Protein AF-B4GBT4-F1 (afdb_monomer)

Radius of gyration: 18.25 Å; Cα contacts (8 Å, |Δi|>4): 213; chains: 1; bounding box: 37×38×55 Å

Secondary structure (DSSP, 8-state):
-HHHHHHHHHHHHH-HHHHHHHHH-HHHHHHHHHHHHHHHHHHHHTHHHHHTS-HHHHHHHHHHHHHHHHHHH-PPPTT--HHHHHHHHHHHHHHHHHHHHHHHHHTT-SSSS-S-HHHHHHHHHHHHHHHHHHHHHHTT-S-HHHHHHHHHHHHHHHHHHHHHHHHHHTSTTSS-SS-TTHHHHHHHHHHHHHHHHHHHHHHHHHHHHHHTT----GGGS--

Solvent-accessible surface area (backbone atoms only — not comparable to full-atom values): 12166 Å² total; per-residue (Å²): 107,71,68,57,52,53,50,50,44,57,57,57,60,66,40,62,68,56,51,54,48,52,73,74,39,50,68,57,56,54,50,38,39,51,52,24,52,50,43,50,52,50,47,64,68,44,35,74,63,43,62,76,46,58,70,68,61,40,49,51,54,50,49,51,47,46,52,48,37,50,59,48,56,59,64,70,58,99,61,58,43,72,62,25,52,54,52,20,51,52,51,47,53,52,51,49,52,51,15,50,55,50,8,62,61,44,49,77,48,90,75,77,73,75,95,45,70,69,57,54,54,53,51,49,53,51,48,43,49,52,40,48,50,46,54,60,53,40,73,69,50,87,51,59,72,60,30,30,57,53,35,46,51,41,33,49,54,44,50,55,44,53,33,50,49,40,26,37,65,55,31,89,79,61,67,65,89,77,59,91,44,55,69,56,58,55,49,49,54,52,48,51,47,52,51,49,37,33,48,31,35,28,46,30,44,20,41,48,35,59,73,67,69,55,82,70,52,78,75,69,79,79,109

Foldseek 3Di:
DLVVLLVVLVVCLVPVVVLVCCVVCLVVLVVLLVVLLVLLVCCVVCVVVQLPDDPVSVVVSLVVSLVSLSVSLSHHAPFQAVVLSVVLVVVLVVLVVLLQVLLVVLQPPPDDFDPALVVLSVVLSVLLSQLSVLLSVLSVDPDLVVSLVSLVVSLVVLSVSLSSLSNQVSHPPSDDPPRPCPCSSSVSSSSSSSSSSSSSSSNNVRSVCVVVVPPDHPVVVVD

Sequence (223 aa):
MLIIGQIQVSIFMEIKAVKRFLEEHYYFSLLQFFVSFISIQLYVFFYHMIVQKSSWKRILAGVWTFEVNTISIMKPAKTAPYISLIISVALTFIVMAISLCYGNLAVRHRRGLFVSRHNVIRWSERLFVLTSFGIIVCAEMKRITIEFVTLLVYTTLSNIFVVIFAASIRKPNFYHYEPKGDHILIGQLYYLNFYALYMGYVWTTASWFEIMDWNVKLTDLFK

Nearest PDB structures (foldseek):
  4pgw-assembly1_A  TM=5.701E-01  e=2.194E+00  Bacillus subtilis subsp. subtilis str. 168

Organism: Drosophila persimilis (NCBI:txid7234)

pLDDT: mean 73.88, std 9.47, range [42.12, 89.31]

Structure (mmCIF, N/CA/C/O backbone):
data_AF-B4GBT4-F1
#
_entry.id   AF-B4GBT4-F1
#
loop_
_atom_site.group_PDB
_atom_site.id
_atom_site.type_symbol
_atom_site.label_atom_id
_atom_site.label_alt_id
_atom_site.label_comp_id
_atom_site.label_asym_id
_atom_site.label_entity_id
_atom_site.label_seq_id
_atom_site.pdbx_PDB_ins_code
_atom_site.Cartn_x
_atom_site.Cartn_y
_atom_site.Cartn_z
_atom_site.occupancy
_atom_site.B_iso_or_equiv
_atom_site.auth_seq_id
_atom_site.auth_comp_id
_atom_site.auth_asym_id
_atom_site.auth_atom_id
_atom_site.pdbx_PDB_model_num
ATOM 1 N N . MET A 1 1 ? 10.816 4.977 0.060 1.00 67.38 1 MET A N 1
ATOM 2 C CA . MET A 1 1 ? 9.384 5.326 -0.086 1.00 67.38 1 MET A CA 1
ATOM 3 C C . MET A 1 1 ? 8.483 4.423 0.745 1.00 67.38 1 MET A C 1
ATOM 5 O O . MET A 1 1 ? 7.775 4.961 1.576 1.00 67.38 1 MET A O 1
ATOM 9 N N . LEU A 1 2 ? 8.533 3.089 0.607 1.00 73.06 2 LEU A N 1
ATOM 10 C CA . LEU A 1 2 ? 7.682 2.159 1.383 1.00 73.06 2 LEU A CA 1
ATOM 11 C C . LEU A 1 2 ? 7.802 2.339 2.906 1.00 73.06 2 LEU A C 1
ATOM 13 O O . LEU A 1 2 ? 6.792 2.558 3.563 1.00 73.06 2 LEU A O 1
ATOM 17 N N . ILE A 1 3 ? 9.028 2.398 3.432 1.00 76.00 3 ILE A N 1
ATOM 18 C CA . ILE A 1 3 ? 9.292 2.669 4.858 1.00 76.00 3 ILE A CA 1
ATOM 19 C C . ILE A 1 3 ? 8.725 4.031 5.298 1.00 76.00 3 ILE A C 1
ATOM 21 O O . ILE A 1 3 ? 8.098 4.126 6.345 1.00 76.00 3 ILE A O 1
ATOM 25 N N . ILE A 1 4 ? 8.901 5.077 4.481 1.00 77.50 4 ILE A N 1
ATOM 26 C CA . ILE A 1 4 ? 8.380 6.425 4.772 1.00 77.50 4 ILE A CA 1
ATOM 27 C C . ILE A 1 4 ? 6.851 6.387 4.853 1.00 77.50 4 ILE A C 1
ATOM 29 O O . ILE A 1 4 ? 6.283 6.895 5.812 1.00 77.50 4 ILE A O 1
ATOM 33 N N . GLY A 1 5 ? 6.199 5.717 3.898 1.00 70.75 5 GLY A N 1
ATOM 34 C CA . GLY A 1 5 ? 4.752 5.524 3.914 1.00 70.75 5 GLY A CA 1
ATOM 35 C C . GLY A 1 5 ? 4.279 4.762 5.152 1.00 70.75 5 GLY A C 1
ATOM 36 O O . GLY A 1 5 ? 3.296 5.155 5.767 1.00 70.75 5 GLY A O 1
ATOM 37 N N . GLN A 1 6 ? 4.970 3.690 5.549 1.00 78.38 6 GLN A N 1
ATOM 38 C CA . GLN A 1 6 ? 4.625 2.924 6.755 1.00 78.38 6 GLN A CA 1
ATOM 39 C C . GLN A 1 6 ? 4.752 3.773 8.028 1.00 78.38 6 GLN A C 1
ATOM 41 O O . GLN A 1 6 ? 3.872 3.719 8.881 1.00 78.38 6 GLN A O 1
ATOM 46 N N . ILE A 1 7 ? 5.794 4.607 8.125 1.00 78.00 7 ILE A N 1
ATOM 47 C CA . ILE A 1 7 ? 5.961 5.569 9.225 1.00 78.00 7 ILE A CA 1
ATOM 48 C C . ILE A 1 7 ? 4.824 6.601 9.224 1.00 78.00 7 ILE A C 1
ATOM 50 O O . ILE A 1 7 ? 4.262 6.873 10.282 1.00 78.00 7 ILE A O 1
ATOM 54 N N . GLN A 1 8 ? 4.443 7.131 8.054 1.00 75.44 8 GLN A N 1
ATOM 55 C CA . GLN A 1 8 ? 3.307 8.052 7.925 1.00 75.44 8 GLN A CA 1
ATOM 56 C C . GLN A 1 8 ? 2.009 7.421 8.454 1.00 75.44 8 GLN A C 1
ATOM 58 O O . GLN A 1 8 ? 1.322 8.064 9.244 1.00 75.44 8 GLN A O 1
ATOM 63 N N . VAL A 1 9 ? 1.714 6.155 8.113 1.00 73.62 9 VAL A N 1
ATOM 64 C CA . VAL A 1 9 ? 0.538 5.436 8.651 1.00 73.62 9 VAL A CA 1
ATOM 65 C C . VAL A 1 9 ? 0.603 5.340 10.168 1.00 73.62 9 VAL A C 1
ATOM 67 O O . VAL A 1 9 ? -0.391 5.626 10.831 1.00 73.62 9 VAL A O 1
ATOM 70 N N . SER A 1 10 ? 1.751 4.946 10.721 1.00 72.69 10 SER A N 1
ATOM 71 C CA . SER A 1 10 ? 1.914 4.797 12.169 1.00 72.69 10 SER A CA 1
ATOM 72 C C . SER A 1 10 ? 1.654 6.110 12.906 1.00 72.69 10 SER A C 1
ATOM 74 O O . SER A 1 10 ? 0.907 6.113 13.877 1.00 72.69 10 SER A O 1
ATOM 76 N N . ILE A 1 11 ? 2.182 7.231 12.404 1.00 76.44 11 ILE A N 1
ATOM 77 C CA . ILE A 1 11 ? 1.940 8.562 12.981 1.00 76.44 11 ILE A CA 1
ATOM 78 C C . ILE A 1 11 ? 0.461 8.949 12.844 1.00 76.44 11 ILE A C 1
ATOM 80 O O . ILE A 1 11 ? -0.161 9.408 13.798 1.00 76.44 11 ILE A O 1
ATOM 84 N N . PHE A 1 12 ? -0.136 8.740 11.669 1.00 73.62 12 PHE A N 1
ATOM 85 C CA . PHE A 1 12 ? -1.524 9.125 11.409 1.00 73.62 12 PHE A CA 1
ATOM 86 C C . PHE A 1 12 ? -2.530 8.312 12.237 1.00 73.62 12 PHE A C 1
ATOM 88 O O . PHE A 1 12 ? -3.557 8.836 12.668 1.00 73.62 12 PHE A O 1
ATOM 95 N N . MET A 1 13 ? -2.208 7.050 12.533 1.00 71.38 13 MET A N 1
ATOM 96 C CA . MET A 1 13 ? -2.982 6.181 13.423 1.00 71.38 13 MET A CA 1
ATOM 97 C C . MET A 1 13 ? -3.022 6.680 14.877 1.00 71.38 13 MET A C 1
ATOM 99 O O . MET A 1 13 ? -3.952 6.322 15.607 1.00 71.38 13 MET A O 1
ATOM 103 N N . GLU A 1 14 ? -2.070 7.505 15.316 1.00 71.12 14 GLU A N 1
ATOM 104 C CA . GLU A 1 14 ? -2.040 8.051 16.682 1.00 71.12 14 GLU A CA 1
ATOM 105 C C . GLU A 1 14 ? -2.932 9.287 16.853 1.00 71.12 14 GLU A C 1
ATOM 107 O O . GLU A 1 14 ? -3.372 9.603 17.964 1.00 71.12 14 GLU A O 1
ATOM 112 N N . ILE A 1 15 ? -3.285 9.961 15.755 1.00 74.88 15 ILE A N 1
ATOM 113 C CA . ILE A 1 15 ? -4.077 11.191 15.792 1.00 74.88 15 ILE A CA 1
ATOM 114 C C . ILE A 1 15 ? -5.562 10.848 15.993 1.00 74.88 15 ILE A C 1
ATOM 116 O O . ILE A 1 15 ? -6.342 10.710 15.051 1.00 74.88 15 ILE A O 1
ATOM 120 N N . LYS A 1 16 ? -5.989 10.751 17.259 1.00 67.75 16 LYS A N 1
ATOM 121 C CA . LYS A 1 16 ? -7.384 10.439 17.645 1.00 67.75 16 LYS A CA 1
ATOM 122 C C . LYS A 1 16 ? -8.426 11.378 17.022 1.00 67.75 16 LYS A C 1
ATOM 124 O O . LYS A 1 16 ? -9.528 10.935 16.712 1.00 67.75 16 LYS A O 1
ATOM 129 N N . ALA A 1 17 ? -8.084 12.655 16.830 1.00 64.75 17 ALA A N 1
ATOM 130 C CA . ALA A 1 17 ? -8.973 13.638 16.205 1.00 64.75 17 ALA A CA 1
ATOM 131 C C . ALA A 1 17 ? -9.296 13.280 14.746 1.00 64.75 17 ALA A C 1
ATOM 133 O O . ALA A 1 17 ? -10.437 13.403 14.317 1.00 64.75 17 ALA A O 1
ATOM 134 N N . VAL A 1 18 ? -8.308 12.768 14.011 1.00 66.44 18 VAL A N 1
ATOM 135 C CA . VAL A 1 18 ? -8.460 12.346 12.616 1.00 66.44 18 VAL A CA 1
ATOM 136 C C . VAL A 1 18 ? -9.301 11.075 12.517 1.00 66.44 18 VAL A C 1
ATOM 138 O O . VAL A 1 18 ? -10.147 10.986 11.634 1.00 66.44 18 VAL A O 1
ATOM 141 N N . LYS A 1 19 ? -9.125 10.127 13.449 1.00 66.75 19 LYS A N 1
ATOM 142 C CA . LYS A 1 19 ? -9.965 8.919 13.538 1.00 66.75 19 LYS A CA 1
ATOM 143 C C . LYS A 1 19 ? -11.441 9.271 13.695 1.00 66.75 19 LYS A C 1
ATOM 145 O O . LYS A 1 19 ? -12.245 8.882 12.857 1.00 66.75 19 LYS A O 1
ATOM 150 N N . ARG A 1 20 ? -11.764 10.090 14.702 1.00 66.44 20 ARG A N 1
ATOM 151 C CA . ARG A 1 20 ? -13.141 10.543 14.952 1.00 66.44 20 ARG A CA 1
ATOM 152 C C . ARG A 1 20 ? -13.711 11.337 13.780 1.00 66.44 20 ARG A C 1
ATOM 154 O O . ARG A 1 20 ? -14.841 11.106 13.376 1.00 66.44 20 ARG A O 1
ATOM 161 N N . PHE A 1 21 ? -12.913 12.226 13.189 1.00 68.69 21 PHE A N 1
ATOM 162 C CA . PHE A 1 21 ? -13.352 13.014 12.041 1.00 68.69 21 PHE A CA 1
ATOM 163 C C . PHE A 1 21 ? -13.674 12.143 10.817 1.00 68.69 21 PHE A C 1
ATOM 165 O O . PHE A 1 21 ? -14.688 12.367 10.163 1.00 68.69 21 PHE A O 1
ATOM 172 N N . LEU A 1 22 ? -12.838 11.143 10.515 1.00 67.12 22 LEU A N 1
ATOM 173 C CA . LEU A 1 22 ? -13.050 10.229 9.388 1.00 67.12 22 LEU A CA 1
ATOM 174 C C . LEU A 1 22 ? -14.221 9.265 9.613 1.00 67.12 22 LEU A C 1
ATOM 176 O O . LEU A 1 22 ? -14.890 8.926 8.641 1.00 67.12 22 LEU A O 1
ATOM 180 N N . GLU A 1 23 ? -14.472 8.858 10.860 1.00 66.12 23 GLU A N 1
ATOM 181 C CA . GLU A 1 23 ? -15.660 8.082 11.246 1.00 66.12 23 GLU A CA 1
ATOM 182 C C . GLU A 1 23 ? -16.952 8.900 11.087 1.00 66.12 23 GLU A C 1
ATOM 184 O O . GLU A 1 23 ? -17.958 8.379 10.614 1.00 66.12 23 GLU A O 1
ATOM 189 N N . GLU A 1 24 ? -16.930 10.191 11.429 1.00 68.44 24 GLU A N 1
ATOM 190 C CA . GLU A 1 24 ? -18.106 11.069 11.330 1.00 68.44 24 GLU A CA 1
ATOM 191 C C . GLU A 1 24 ? -18.353 11.600 9.903 1.00 68.44 24 GLU A C 1
ATOM 193 O O . GLU A 1 24 ? -19.498 11.847 9.523 1.00 68.44 24 GLU A O 1
ATOM 198 N N . HIS A 1 25 ? -17.304 11.767 9.086 1.00 71.75 25 HIS A N 1
ATOM 199 C CA . HIS A 1 25 ? -17.369 12.432 7.775 1.00 71.75 25 HIS A CA 1
ATOM 200 C C . HIS A 1 25 ? -16.888 11.535 6.624 1.00 71.75 25 HIS A C 1
ATOM 202 O O . HIS A 1 25 ? -15.990 11.887 5.853 1.00 71.75 25 HIS A O 1
ATOM 208 N N . TYR A 1 26 ? -17.536 10.383 6.447 1.00 66.50 26 TYR A N 1
ATOM 209 C CA . TYR A 1 26 ? -17.192 9.398 5.414 1.00 66.50 26 TYR A CA 1
ATOM 210 C C . TYR A 1 26 ? -17.120 9.958 3.979 1.00 66.50 26 TYR A C 1
ATOM 212 O O . TYR A 1 26 ? -16.244 9.575 3.197 1.00 66.50 26 TYR A O 1
ATOM 220 N N . TYR A 1 27 ? -17.989 10.908 3.620 1.00 71.94 27 TYR A N 1
ATOM 221 C CA . TYR A 1 27 ? -17.979 11.542 2.294 1.00 71.94 27 TYR A CA 1
ATOM 222 C C . TYR A 1 27 ? -16.636 12.200 1.961 1.00 71.94 27 TYR A C 1
ATOM 224 O O . TYR A 1 27 ? -16.235 12.220 0.798 1.00 71.94 27 TYR A O 1
ATOM 232 N N . PHE A 1 28 ? -15.909 12.677 2.975 1.00 73.75 28 PHE A N 1
ATOM 233 C CA . PHE A 1 28 ? -14.578 13.247 2.801 1.00 73.75 28 PHE A CA 1
ATOM 234 C C . PHE A 1 28 ? -13.572 12.188 2.342 1.00 73.75 28 PHE A C 1
ATOM 236 O O . PHE A 1 28 ? -12.779 12.430 1.435 1.00 73.75 28 PHE A O 1
ATOM 243 N N . SER A 1 29 ? -13.670 10.974 2.888 1.00 69.50 29 SER A N 1
ATOM 244 C CA . SER A 1 29 ? -12.859 9.844 2.436 1.00 69.50 29 SER A CA 1
ATOM 245 C C . SER A 1 29 ? -13.165 9.437 0.996 1.00 69.50 29 SER A C 1
ATOM 247 O O . SER A 1 29 ? -12.255 9.115 0.234 1.00 69.50 29 SER A O 1
ATOM 249 N N . LEU A 1 30 ? -14.448 9.417 0.623 1.00 73.25 30 LEU A N 1
ATOM 250 C CA . LEU A 1 30 ? -14.867 9.059 -0.731 1.00 73.25 30 LEU A CA 1
ATOM 251 C C . LEU A 1 30 ? -14.395 10.113 -1.744 1.00 73.25 30 LEU A C 1
ATOM 253 O O . LEU A 1 30 ? -13.875 9.770 -2.806 1.00 73.25 30 LEU A O 1
ATOM 257 N N . LEU A 1 31 ? -14.514 11.395 -1.384 1.00 78.94 31 LEU A N 1
ATOM 258 C CA . LEU A 1 31 ? -14.011 12.518 -2.171 1.00 78.94 31 LEU A CA 1
ATOM 259 C C . LEU A 1 31 ? -12.492 12.430 -2.346 1.00 78.94 31 LEU A C 1
ATOM 261 O O . LEU A 1 31 ? -11.982 12.583 -3.452 1.00 78.94 31 LEU A O 1
ATOM 265 N N . GLN A 1 32 ? -11.766 12.132 -1.272 1.00 75.75 32 GLN A N 1
ATOM 266 C CA . GLN A 1 32 ? -10.318 11.996 -1.310 1.00 75.75 32 GLN A CA 1
ATOM 267 C C . GLN A 1 32 ? -9.866 10.824 -2.191 1.00 75.75 32 GLN A C 1
ATOM 269 O O . GLN A 1 32 ? -8.918 10.963 -2.966 1.00 75.75 32 GLN A O 1
ATOM 274 N N . PHE A 1 33 ? -10.573 9.694 -2.131 1.00 75.69 33 PHE A N 1
ATOM 275 C CA . PHE A 1 33 ? -10.354 8.576 -3.044 1.00 75.69 33 PHE A CA 1
ATOM 276 C C . PHE A 1 33 ? -10.615 8.969 -4.501 1.00 75.69 33 PHE A C 1
ATOM 278 O O . PHE A 1 33 ? -9.817 8.648 -5.377 1.00 75.69 33 PHE A O 1
ATOM 285 N N . PHE A 1 34 ? -11.689 9.713 -4.768 1.00 78.75 34 PHE A N 1
ATOM 286 C CA . PHE A 1 34 ? -12.003 10.195 -6.112 1.00 78.75 34 PHE A CA 1
ATOM 287 C C . PHE A 1 34 ? -10.916 11.132 -6.660 1.00 78.75 34 PHE A C 1
ATOM 289 O O . PHE A 1 34 ? -10.482 10.978 -7.802 1.00 78.75 34 PHE A O 1
ATOM 296 N N . VAL A 1 35 ? -10.410 12.053 -5.833 1.00 80.12 35 VAL A N 1
ATOM 297 C CA . VAL A 1 35 ? -9.301 12.954 -6.187 1.00 80.12 35 VAL A CA 1
ATOM 298 C C . VAL A 1 35 ? -8.009 12.174 -6.442 1.00 80.12 35 VAL A C 1
ATOM 300 O O . VAL A 1 35 ? -7.308 12.463 -7.414 1.00 80.12 35 VAL A O 1
ATOM 303 N N . SER A 1 36 ? -7.703 11.164 -5.622 1.00 77.31 36 SER A N 1
ATOM 304 C CA . SER A 1 36 ? -6.568 10.258 -5.843 1.00 77.31 36 SER A CA 1
ATOM 305 C C . SER A 1 36 ? -6.704 9.490 -7.154 1.00 77.31 36 SER A C 1
ATOM 307 O O . SER A 1 36 ? -5.788 9.502 -7.978 1.00 77.31 36 SER A O 1
ATOM 309 N N . PHE A 1 37 ? -7.868 8.894 -7.403 1.00 76.12 37 PHE A N 1
ATOM 310 C CA . PHE A 1 37 ? -8.123 8.140 -8.620 1.00 76.12 37 PHE A CA 1
ATOM 311 C C . PHE A 1 37 ? -7.962 9.011 -9.870 1.00 76.12 37 PHE A C 1
ATOM 313 O O . PHE A 1 37 ? -7.227 8.642 -10.789 1.00 76.12 37 PHE A O 1
ATOM 320 N N . ILE A 1 38 ? -8.568 10.202 -9.881 1.00 80.50 38 ILE A N 1
ATOM 321 C CA . ILE A 1 38 ? -8.400 11.169 -10.972 1.00 80.50 38 ILE A CA 1
ATOM 322 C C . ILE A 1 38 ? -6.932 11.572 -11.118 1.00 80.50 38 ILE A C 1
ATOM 324 O O . ILE A 1 38 ? -6.429 11.630 -12.236 1.00 80.50 38 ILE A O 1
ATOM 328 N N . SER A 1 39 ? -6.220 11.808 -10.015 1.00 78.12 39 SER A N 1
ATOM 329 C CA . SER A 1 39 ? -4.807 12.194 -10.055 1.00 78.12 39 SER A CA 1
ATOM 330 C C . SER A 1 39 ? -3.934 11.117 -10.705 1.00 78.12 39 SER A C 1
ATOM 332 O O . SER A 1 39 ? -3.068 11.456 -11.509 1.00 78.12 39 SER A O 1
ATOM 334 N N . ILE A 1 40 ? -4.178 9.829 -10.429 1.00 75.88 40 ILE A N 1
ATOM 335 C CA . ILE A 1 40 ? -3.478 8.711 -11.088 1.00 75.88 40 ILE A CA 1
ATOM 336 C C . ILE A 1 40 ? -3.808 8.667 -12.579 1.00 75.88 40 ILE A C 1
ATOM 338 O O . ILE A 1 40 ? -2.896 8.589 -13.399 1.00 75.88 40 ILE A O 1
ATOM 342 N N . GLN A 1 41 ? -5.090 8.764 -12.939 1.00 77.06 41 GLN A N 1
ATOM 343 C CA . GLN A 1 41 ? -5.523 8.724 -14.338 1.00 77.06 41 GLN A CA 1
ATOM 344 C C . GLN A 1 41 ? -4.935 9.889 -15.145 1.00 77.06 41 GLN A C 1
ATOM 346 O O . GLN A 1 41 ? -4.386 9.682 -16.225 1.00 77.06 41 GLN A O 1
ATOM 351 N N . LEU A 1 42 ? -4.961 11.105 -14.593 1.00 79.62 42 LEU A N 1
ATOM 352 C CA . LEU A 1 42 ? -4.339 12.279 -15.204 1.00 79.62 42 LEU A CA 1
ATOM 353 C C . LEU A 1 42 ? -2.820 12.121 -15.301 1.00 79.62 42 LEU A C 1
ATOM 355 O O . LEU A 1 42 ? -2.239 12.491 -16.317 1.00 79.62 42 LEU A O 1
ATOM 359 N N . TYR A 1 43 ? -2.168 11.555 -14.284 1.00 75.06 43 T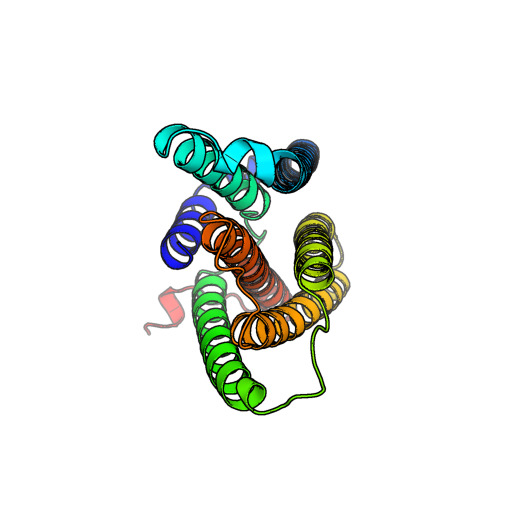YR A N 1
ATOM 360 C CA . TYR A 1 43 ? -0.723 11.337 -14.310 1.00 75.06 43 TYR A CA 1
ATOM 361 C C . TYR A 1 43 ? -0.305 10.357 -15.403 1.00 75.06 43 TYR A C 1
ATOM 363 O O . TYR A 1 43 ? 0.653 10.628 -16.124 1.00 75.06 43 TYR A O 1
ATOM 371 N N . VAL A 1 44 ? -1.036 9.250 -15.552 1.00 71.44 44 VAL A N 1
ATOM 372 C CA . VAL A 1 44 ? -0.795 8.233 -16.583 1.00 71.44 44 VAL A CA 1
ATOM 373 C C . VAL A 1 44 ? -1.104 8.791 -17.972 1.00 71.44 44 VAL A C 1
ATOM 375 O O . VAL A 1 44 ? -0.305 8.617 -18.891 1.00 71.44 44 VAL A O 1
ATOM 378 N N . PHE A 1 45 ? -2.206 9.530 -18.121 1.00 77.00 45 PHE A N 1
ATOM 379 C CA . PHE A 1 45 ? -2.610 10.138 -19.389 1.00 77.00 45 PHE A CA 1
ATOM 380 C C . PHE A 1 45 ? -1.634 11.229 -19.856 1.00 77.00 45 PHE A C 1
ATOM 382 O O . PHE A 1 45 ? -1.148 11.201 -20.986 1.00 77.00 45 PHE A O 1
ATOM 389 N N . PHE A 1 46 ? -1.278 12.166 -18.974 1.00 77.94 46 PHE A N 1
ATOM 390 C CA . PHE A 1 46 ? -0.349 13.259 -19.281 1.00 77.94 46 PHE A CA 1
ATOM 391 C C . PHE A 1 46 ? 1.123 12.870 -19.134 1.00 77.94 46 PHE A C 1
ATOM 393 O O . PHE A 1 46 ? 2.009 13.718 -19.283 1.00 77.94 46 PHE A O 1
ATOM 400 N N . TYR A 1 47 ? 1.415 11.593 -18.891 1.00 72.25 47 TYR A N 1
ATOM 401 C CA . TYR A 1 47 ? 2.765 11.123 -18.623 1.00 72.25 47 TYR A CA 1
ATOM 402 C C . TYR A 1 47 ? 3.751 11.483 -19.741 1.00 72.25 47 TYR A C 1
ATOM 404 O O . TYR A 1 47 ? 4.831 12.019 -19.484 1.00 72.25 47 TYR A O 1
ATOM 412 N N . HIS A 1 48 ? 3.343 11.277 -20.996 1.00 70.12 48 HIS A N 1
ATOM 413 C CA . HIS A 1 48 ? 4.145 11.607 -22.176 1.00 70.12 48 HIS A CA 1
ATOM 414 C C . HIS A 1 48 ? 4.496 13.100 -22.260 1.00 70.12 48 HIS A C 1
ATOM 416 O O . HIS A 1 48 ? 5.600 13.449 -22.677 1.00 70.12 48 HIS A O 1
ATOM 422 N N . MET A 1 49 ? 3.602 13.981 -21.801 1.00 74.38 49 MET A N 1
ATOM 423 C CA . MET A 1 49 ? 3.852 15.423 -21.745 1.00 74.38 49 MET A CA 1
ATOM 424 C C . MET A 1 49 ? 4.739 15.807 -20.556 1.00 74.38 49 MET A C 1
ATOM 426 O O . MET A 1 49 ? 5.592 16.685 -20.682 1.00 74.38 49 MET A O 1
ATOM 430 N N . ILE A 1 50 ? 4.561 15.156 -19.403 1.00 70.25 50 ILE A N 1
ATOM 431 C CA . ILE A 1 50 ? 5.323 15.423 -18.174 1.00 70.25 50 ILE A CA 1
ATOM 432 C C . ILE A 1 50 ? 6.793 15.025 -18.343 1.00 70.25 50 ILE A C 1
ATOM 434 O O . ILE A 1 50 ? 7.679 15.761 -17.907 1.00 70.25 50 ILE A O 1
ATOM 438 N N . VAL A 1 51 ? 7.077 13.906 -19.015 1.00 71.12 51 VAL A N 1
ATOM 439 C CA . VAL A 1 51 ? 8.452 13.423 -19.248 1.00 71.12 51 VAL A CA 1
ATOM 440 C C . VAL A 1 51 ? 9.289 14.406 -20.076 1.00 71.12 51 VAL A C 1
ATOM 442 O O . VAL A 1 51 ? 10.500 14.478 -19.874 1.00 71.12 51 VAL A O 1
ATOM 445 N N . GLN A 1 52 ? 8.655 15.203 -20.942 1.00 74.00 52 GLN A N 1
ATOM 446 C CA . GLN A 1 52 ? 9.314 16.238 -21.750 1.00 74.00 52 GLN A CA 1
ATOM 447 C C . GLN A 1 52 ? 9.598 17.538 -20.974 1.00 74.00 52 GLN A C 1
ATOM 449 O O . GLN A 1 52 ? 10.272 18.431 -21.486 1.00 74.00 52 GLN A O 1
ATOM 454 N N . LYS A 1 53 ? 9.078 17.690 -19.748 1.00 76.56 53 LYS A N 1
ATOM 455 C CA . LYS A 1 53 ? 9.308 18.877 -18.911 1.00 76.56 53 LYS A CA 1
ATOM 456 C C . LYS A 1 53 ? 10.586 18.744 -18.077 1.00 76.56 53 LYS A C 1
ATOM 458 O O . LYS A 1 53 ? 11.133 17.659 -17.889 1.00 76.56 53 LYS A O 1
ATOM 463 N N . SER A 1 54 ? 11.049 19.880 -17.548 1.00 77.12 54 SER A N 1
ATOM 464 C CA . SER A 1 54 ? 12.231 19.952 -16.683 1.00 77.12 54 SER A CA 1
ATOM 465 C C . SER A 1 54 ? 12.115 19.031 -15.463 1.00 77.12 54 SER A C 1
ATOM 467 O O . SER A 1 54 ? 11.020 18.792 -14.944 1.00 77.12 54 SER A O 1
ATOM 469 N N . SER A 1 55 ? 13.257 18.539 -14.973 1.00 70.31 55 SER A N 1
ATOM 470 C CA . SER A 1 55 ? 13.331 17.573 -13.866 1.00 70.31 55 SER A CA 1
ATOM 471 C C . SER A 1 55 ? 12.547 18.011 -12.625 1.00 70.31 55 SER A C 1
ATOM 473 O O . SER A 1 55 ? 11.873 17.190 -12.012 1.00 70.31 55 SER A O 1
ATOM 475 N N . TRP A 1 56 ? 12.540 19.309 -12.305 1.00 71.81 56 TRP A N 1
ATOM 476 C CA . TRP A 1 56 ? 11.772 19.854 -11.180 1.00 71.81 56 TRP A CA 1
ATOM 477 C C . TRP A 1 56 ? 10.255 19.679 -11.345 1.00 71.81 56 TRP A C 1
ATOM 479 O O . TRP A 1 56 ? 9.579 19.246 -10.415 1.00 71.81 56 TRP A O 1
ATOM 489 N N . LYS A 1 57 ? 9.707 19.934 -12.542 1.00 75.81 57 LYS A N 1
ATOM 490 C CA . LYS A 1 57 ? 8.268 19.756 -12.815 1.00 75.81 57 LYS A CA 1
ATOM 491 C C . LYS A 1 57 ? 7.860 18.281 -12.751 1.00 75.81 57 LYS A C 1
ATOM 493 O O . LYS A 1 57 ? 6.774 17.969 -12.273 1.00 75.81 57 LYS A O 1
ATOM 498 N N . ARG A 1 58 ? 8.749 17.375 -13.177 1.00 71.19 58 ARG A N 1
ATOM 499 C CA . ARG A 1 58 ? 8.550 15.919 -13.065 1.00 71.19 58 ARG A CA 1
ATOM 500 C C . ARG A 1 58 ? 8.526 15.450 -11.613 1.00 71.19 58 ARG A C 1
ATOM 502 O O . ARG A 1 58 ? 7.653 14.667 -11.254 1.00 71.19 58 ARG A O 1
ATOM 509 N N . ILE A 1 59 ? 9.462 15.935 -10.795 1.00 70.56 59 ILE A N 1
ATOM 510 C CA . ILE A 1 59 ? 9.523 15.609 -9.365 1.00 70.56 59 ILE A CA 1
ATOM 511 C C . ILE A 1 59 ? 8.275 16.134 -8.660 1.00 70.56 59 ILE A C 1
ATOM 513 O O . ILE A 1 59 ? 7.639 15.373 -7.947 1.00 70.56 59 ILE A O 1
ATOM 517 N N . LEU A 1 60 ? 7.869 17.380 -8.917 1.00 77.69 60 LEU A N 1
ATOM 518 C CA . LEU A 1 60 ? 6.686 17.966 -8.284 1.00 77.69 60 LEU A CA 1
ATOM 519 C C . LEU A 1 60 ? 5.403 17.197 -8.628 1.00 77.69 60 LEU A C 1
ATOM 521 O O . LEU A 1 60 ? 4.639 16.854 -7.732 1.00 77.69 60 LEU A O 1
ATOM 525 N N . ALA A 1 61 ? 5.192 16.861 -9.906 1.00 70.38 61 ALA A N 1
ATOM 526 C CA . ALA A 1 61 ? 4.052 16.045 -10.324 1.00 70.38 61 ALA A CA 1
ATOM 527 C C . ALA A 1 61 ? 4.094 14.637 -9.702 1.00 70.38 61 ALA A C 1
ATOM 529 O O . ALA A 1 61 ? 3.058 14.090 -9.325 1.00 70.38 61 ALA A O 1
ATOM 530 N N . GLY A 1 62 ? 5.291 14.060 -9.564 1.00 68.06 62 GLY A N 1
ATOM 531 C CA . GLY A 1 62 ? 5.493 12.767 -8.917 1.00 68.06 62 GLY A CA 1
ATOM 532 C C . GLY A 1 62 ? 5.239 12.792 -7.406 1.00 68.06 62 GLY A C 1
ATOM 533 O O . GLY A 1 62 ? 4.621 11.872 -6.887 1.00 68.06 62 GLY A O 1
ATOM 534 N N . VAL A 1 63 ? 5.673 13.842 -6.707 1.00 74.75 63 VAL A N 1
ATOM 535 C CA . VAL A 1 63 ? 5.437 14.029 -5.266 1.00 74.75 63 VAL A CA 1
ATOM 536 C C . VAL A 1 63 ? 3.965 14.326 -4.999 1.00 74.75 63 VAL A C 1
ATOM 538 O O . VAL A 1 63 ? 3.388 13.734 -4.099 1.00 74.75 63 VAL A O 1
ATOM 541 N N . TRP A 1 64 ? 3.328 15.173 -5.812 1.00 76.88 64 TRP A N 1
ATOM 542 C CA . TRP A 1 64 ? 1.898 15.460 -5.690 1.00 76.88 64 TRP A CA 1
ATOM 543 C C . TRP A 1 64 ? 1.056 14.191 -5.814 1.00 76.88 64 TRP A C 1
ATOM 545 O O . TRP A 1 64 ? 0.246 13.881 -4.946 1.00 76.88 64 TRP A O 1
ATOM 555 N N . THR A 1 65 ? 1.281 13.424 -6.881 1.00 70.81 65 THR A N 1
ATOM 556 C CA . THR A 1 65 ? 0.561 12.164 -7.099 1.00 70.81 65 THR A CA 1
ATOM 557 C C . THR A 1 65 ? 0.869 11.149 -6.010 1.00 70.81 65 THR A C 1
ATOM 559 O O . THR A 1 65 ? -0.040 10.474 -5.545 1.00 70.81 65 THR A O 1
ATOM 562 N N . PHE A 1 66 ? 2.114 11.076 -5.545 1.00 71.81 66 PHE A N 1
ATOM 563 C CA . PHE A 1 66 ? 2.487 10.247 -4.407 1.00 71.81 66 PHE A CA 1
ATOM 564 C C . PHE A 1 66 ? 1.694 10.612 -3.147 1.00 71.81 66 PHE A C 1
ATOM 566 O O . PHE A 1 66 ? 0.988 9.757 -2.627 1.00 71.81 66 PHE A O 1
ATOM 573 N N . GLU A 1 67 ? 1.754 11.862 -2.689 1.00 74.44 67 GLU A N 1
ATOM 574 C CA . GLU A 1 67 ? 1.112 12.286 -1.440 1.00 74.44 67 GLU A CA 1
ATOM 575 C C . GLU A 1 67 ? -0.410 12.135 -1.510 1.00 74.44 67 GLU A C 1
ATOM 577 O O . GLU A 1 67 ? -1.006 11.506 -0.641 1.00 74.44 67 GLU A O 1
ATOM 582 N N . VAL A 1 68 ? -1.052 12.615 -2.581 1.00 74.44 68 VAL A N 1
ATOM 583 C CA . VAL A 1 68 ? -2.515 12.522 -2.725 1.00 74.44 68 VAL A CA 1
ATOM 584 C C . VAL A 1 68 ? -2.988 11.066 -2.658 1.00 74.44 68 VAL A C 1
ATOM 586 O O . VAL A 1 68 ? -3.994 10.768 -2.009 1.00 74.44 68 VAL A O 1
ATOM 589 N N . ASN A 1 69 ? -2.244 10.145 -3.272 1.00 71.94 69 ASN A N 1
ATOM 590 C CA . ASN A 1 69 ? -2.587 8.728 -3.249 1.00 71.94 69 ASN A CA 1
ATOM 591 C C . ASN A 1 69 ? -2.295 8.087 -1.894 1.00 71.94 69 ASN A C 1
ATOM 593 O O . ASN A 1 69 ? -3.157 7.394 -1.358 1.00 71.94 69 ASN A O 1
ATOM 597 N N . THR A 1 70 ? -1.126 8.344 -1.311 1.00 70.19 70 THR A N 1
ATOM 598 C CA . THR A 1 70 ? -0.743 7.822 0.005 1.00 70.19 70 THR A CA 1
ATOM 599 C C . THR A 1 70 ? -1.766 8.226 1.062 1.00 70.19 70 THR A C 1
ATOM 601 O O . THR A 1 70 ? -2.271 7.361 1.774 1.00 70.19 70 THR A O 1
ATOM 604 N N . ILE A 1 71 ? -2.177 9.498 1.104 1.00 72.50 71 ILE A N 1
ATOM 605 C CA . ILE A 1 71 ? -3.169 9.964 2.082 1.00 72.50 71 ILE A CA 1
ATOM 606 C C . ILE A 1 71 ? -4.539 9.307 1.819 1.00 72.50 71 ILE A C 1
ATOM 608 O O . ILE A 1 71 ? -5.252 9.000 2.768 1.00 72.50 71 ILE A O 1
ATOM 612 N N . SER A 1 72 ? -4.917 9.038 0.561 1.00 66.81 72 SER A N 1
ATOM 613 C CA . SER A 1 72 ? -6.207 8.386 0.254 1.00 66.81 72 SER A CA 1
ATOM 614 C C . SER A 1 72 ? -6.300 6.932 0.740 1.00 66.81 72 SER A C 1
ATOM 616 O O . SER A 1 72 ? -7.386 6.450 1.058 1.00 66.81 72 SER A O 1
ATOM 618 N N . ILE A 1 73 ? -5.157 6.242 0.812 1.00 66.31 73 ILE A N 1
ATOM 619 C CA . ILE A 1 73 ? -5.043 4.839 1.233 1.00 66.31 73 ILE A CA 1
ATOM 620 C C . ILE A 1 73 ? -4.788 4.747 2.742 1.00 66.31 73 ILE A C 1
ATOM 622 O O . ILE A 1 73 ? -5.159 3.759 3.376 1.00 66.31 73 ILE A O 1
ATOM 626 N N . MET A 1 74 ? -4.167 5.780 3.323 1.00 63.31 74 MET A N 1
ATOM 627 C CA . MET A 1 74 ? -3.875 5.926 4.748 1.00 63.31 74 MET A CA 1
ATOM 628 C C . MET A 1 74 ? -5.165 6.163 5.543 1.00 63.31 74 MET A C 1
ATOM 630 O O . MET A 1 74 ? -5.427 7.239 6.077 1.00 63.31 74 MET A O 1
ATOM 634 N N . LYS A 1 75 ? -5.997 5.126 5.616 1.00 69.38 75 LYS A N 1
ATOM 635 C CA . LYS A 1 75 ? -7.195 5.103 6.442 1.00 69.38 75 LYS A CA 1
ATOM 636 C C . LYS A 1 75 ? -6.914 4.444 7.782 1.00 69.38 75 LYS A C 1
ATOM 638 O O . LYS A 1 75 ? -6.475 3.289 7.798 1.00 69.38 75 LYS A O 1
ATOM 643 N N . PRO A 1 76 ? -7.193 5.130 8.901 1.00 57.31 76 PRO A N 1
ATOM 644 C CA . PRO A 1 76 ? -7.017 4.522 10.197 1.00 57.31 76 PRO A CA 1
ATOM 645 C C . PRO A 1 76 ? -8.038 3.399 10.392 1.00 57.31 76 PRO A C 1
ATOM 647 O O . PRO A 1 76 ? -9.224 3.592 10.141 1.00 57.31 76 PRO A O 1
ATOM 650 N N . ALA A 1 77 ? -7.580 2.233 10.841 1.00 58.69 77 ALA A N 1
ATOM 651 C CA . ALA A 1 77 ? -8.480 1.152 11.220 1.00 58.69 77 ALA A CA 1
ATOM 652 C C . ALA A 1 77 ? -9.155 1.490 12.555 1.00 58.69 77 ALA A C 1
ATOM 654 O O . ALA A 1 77 ? -8.523 2.092 13.435 1.00 58.69 77 ALA A O 1
ATOM 655 N N . LYS A 1 78 ? -10.420 1.071 12.697 1.00 58.25 78 LYS A N 1
ATOM 656 C CA . LYS A 1 78 ? -11.261 1.273 13.893 1.00 58.25 78 LYS A CA 1
ATOM 657 C C . LYS A 1 78 ? -10.541 0.830 15.171 1.00 58.25 78 LYS A C 1
ATOM 659 O O . LYS A 1 78 ? -10.546 1.515 16.190 1.00 58.25 78 LYS A O 1
ATOM 664 N N . THR A 1 79 ? -9.834 -0.289 15.068 1.00 55.91 79 THR A N 1
ATOM 665 C CA . THR A 1 79 ? -9.169 -1.007 16.157 1.00 55.91 79 THR A CA 1
ATOM 666 C C . THR A 1 79 ? -7.845 -1.572 15.635 1.00 55.91 79 THR A C 1
ATOM 668 O O . THR A 1 79 ? -7.657 -2.775 15.557 1.00 55.91 79 THR A O 1
ATOM 671 N N . ALA A 1 80 ? -6.894 -0.728 15.215 1.00 57.47 80 ALA A N 1
ATOM 672 C CA . ALA A 1 80 ? -5.541 -1.213 14.900 1.00 57.47 80 ALA A CA 1
ATOM 673 C C . ALA A 1 80 ? -4.693 -1.315 16.184 1.00 57.47 80 ALA A C 1
ATOM 675 O O . ALA A 1 80 ? -4.134 -0.294 16.603 1.00 57.47 80 ALA A O 1
ATOM 676 N N . PRO A 1 81 ? -4.532 -2.498 16.819 1.00 62.38 81 PRO A N 1
ATOM 677 C CA . PRO A 1 81 ? -3.471 -2.680 17.801 1.00 62.38 81 PRO A CA 1
ATOM 678 C C . PRO A 1 81 ? -2.126 -2.493 17.095 1.00 62.38 81 PRO A C 1
ATOM 680 O O . PRO A 1 81 ? -1.975 -2.898 15.944 1.00 62.38 81 PRO A O 1
ATOM 683 N N . TYR A 1 82 ? -1.115 -1.934 17.761 1.00 67.62 82 TYR A N 1
ATOM 684 C CA . TYR A 1 82 ? 0.229 -1.759 17.180 1.00 67.62 82 TYR A CA 1
ATOM 685 C C . TYR A 1 82 ? 0.817 -3.058 16.594 1.00 67.62 82 TYR A C 1
ATOM 687 O O . TYR A 1 82 ? 1.608 -3.031 15.655 1.00 67.62 82 TYR A O 1
ATOM 695 N N . ILE A 1 83 ? 0.367 -4.206 17.095 1.00 72.88 83 ILE A N 1
ATOM 696 C CA . ILE A 1 83 ? 0.703 -5.539 16.592 1.00 72.88 83 ILE A CA 1
ATOM 697 C C . ILE A 1 83 ? 0.238 -5.742 15.146 1.00 72.88 83 ILE A C 1
ATOM 699 O O . ILE A 1 83 ? 0.978 -6.322 14.359 1.00 72.88 83 ILE A O 1
ATOM 703 N N . SER A 1 84 ? -0.931 -5.216 14.762 1.00 77.56 84 SER A N 1
ATOM 704 C CA . SER A 1 84 ? -1.407 -5.244 13.369 1.00 77.56 84 SER A CA 1
ATOM 705 C C . SER A 1 84 ? -0.422 -4.545 12.430 1.00 77.56 84 SER A C 1
ATOM 707 O O . SER A 1 84 ? -0.102 -5.079 11.370 1.00 77.56 84 SER A O 1
ATOM 709 N N . LEU A 1 85 ? 0.149 -3.407 12.847 1.00 78.25 85 LEU A N 1
ATOM 710 C CA . LEU A 1 85 ? 1.167 -2.684 12.082 1.00 78.25 85 LEU A CA 1
ATOM 711 C C . LEU A 1 85 ? 2.452 -3.516 11.964 1.00 78.25 85 LEU A C 1
ATOM 713 O O . LEU A 1 85 ? 2.964 -3.682 10.860 1.00 78.25 85 LEU A O 1
ATOM 717 N N . ILE A 1 86 ? 2.934 -4.108 13.064 1.00 80.81 86 ILE A N 1
ATOM 718 C CA . ILE A 1 86 ? 4.154 -4.940 13.076 1.00 80.81 86 ILE A CA 1
ATOM 719 C C . ILE A 1 86 ? 4.002 -6.169 12.169 1.00 80.81 86 ILE A C 1
ATOM 721 O O . ILE A 1 86 ? 4.862 -6.427 11.324 1.00 80.81 86 ILE A O 1
ATOM 725 N N . ILE A 1 87 ? 2.892 -6.903 12.298 1.00 83.75 87 ILE A N 1
ATOM 726 C CA . ILE A 1 87 ? 2.589 -8.072 11.461 1.00 83.75 87 ILE A CA 1
ATOM 727 C C . ILE A 1 87 ? 2.498 -7.654 9.992 1.00 83.75 87 ILE A C 1
ATOM 729 O O . ILE A 1 87 ? 3.077 -8.307 9.126 1.00 83.75 87 ILE A O 1
ATOM 733 N N . SER A 1 88 ? 1.829 -6.538 9.704 1.00 84.56 88 SER A N 1
ATOM 734 C CA . SER A 1 88 ? 1.672 -6.038 8.336 1.00 84.56 88 SER A CA 1
ATOM 735 C C . SER A 1 88 ? 3.002 -5.631 7.714 1.00 84.56 88 SER A C 1
ATOM 737 O O . SER A 1 88 ? 3.232 -5.909 6.535 1.00 84.56 88 SER A O 1
ATOM 739 N N . VAL A 1 89 ? 3.911 -5.030 8.491 1.00 85.12 89 VAL A N 1
ATOM 740 C CA . VAL A 1 89 ? 5.285 -4.752 8.054 1.00 85.12 89 VAL A CA 1
ATOM 741 C C . VAL A 1 89 ? 5.979 -6.065 7.690 1.00 85.12 89 VAL A C 1
ATOM 743 O O . VAL A 1 89 ? 6.441 -6.207 6.557 1.00 85.12 89 VAL A O 1
ATOM 746 N N . ALA A 1 90 ? 5.996 -7.044 8.600 1.00 86.94 90 ALA A N 1
ATOM 747 C CA . ALA A 1 90 ? 6.650 -8.332 8.375 1.00 86.94 90 ALA A CA 1
ATOM 748 C C . ALA A 1 90 ? 6.108 -9.052 7.126 1.00 86.94 90 ALA A C 1
ATOM 750 O O . 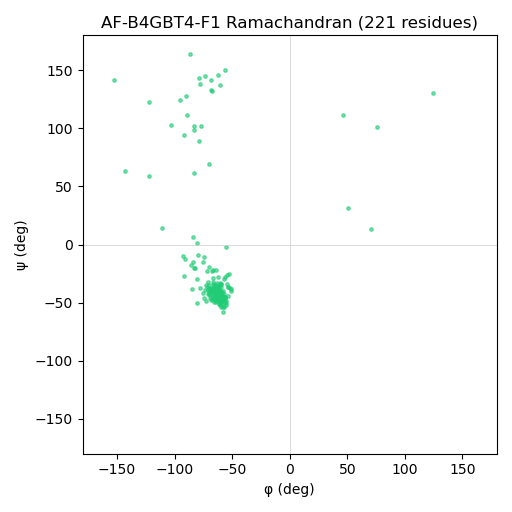ALA A 1 90 ? 6.886 -9.441 6.253 1.00 86.94 90 ALA A O 1
ATOM 751 N N . LEU A 1 91 ? 4.782 -9.157 6.989 1.00 87.44 91 LEU A N 1
ATOM 752 C CA . LEU A 1 91 ? 4.128 -9.774 5.832 1.00 87.44 91 LEU A CA 1
ATOM 753 C C . LEU A 1 91 ? 4.475 -9.055 4.526 1.00 87.44 91 LEU A C 1
ATOM 755 O O . LEU A 1 91 ? 4.807 -9.706 3.536 1.00 87.44 91 LEU A O 1
ATOM 759 N N . THR A 1 92 ? 4.479 -7.721 4.525 1.00 86.31 92 THR A N 1
ATOM 760 C CA . THR A 1 92 ? 4.834 -6.933 3.334 1.00 86.31 92 THR A CA 1
ATOM 761 C C . THR A 1 92 ? 6.268 -7.227 2.879 1.00 86.31 92 THR A C 1
ATOM 763 O O . THR A 1 92 ? 6.511 -7.417 1.686 1.00 86.31 92 THR A O 1
ATOM 766 N N . PHE A 1 93 ? 7.220 -7.326 3.814 1.00 86.94 93 PHE A N 1
ATOM 767 C CA . PHE A 1 93 ? 8.609 -7.674 3.499 1.00 86.94 93 PHE A CA 1
ATOM 768 C C . PHE A 1 93 ? 8.764 -9.126 3.024 1.00 86.94 93 PHE A C 1
ATOM 770 O O . PHE A 1 93 ? 9.520 -9.372 2.082 1.00 86.94 93 PHE A O 1
ATOM 777 N N . ILE A 1 94 ? 8.018 -10.071 3.605 1.00 89.31 94 ILE A N 1
ATOM 778 C CA . ILE A 1 94 ? 7.992 -11.471 3.154 1.00 89.31 94 ILE A CA 1
ATOM 779 C C . ILE A 1 94 ? 7.492 -11.555 1.709 1.00 89.31 94 ILE A C 1
ATOM 781 O O . ILE A 1 94 ? 8.151 -12.155 0.860 1.00 89.31 94 ILE A O 1
ATOM 785 N N . VAL A 1 95 ? 6.371 -10.903 1.392 1.00 87.88 95 VAL A N 1
ATOM 786 C CA . VAL A 1 95 ? 5.823 -10.880 0.027 1.00 87.88 95 VAL A CA 1
ATOM 787 C C . VAL A 1 95 ? 6.791 -10.221 -0.935 1.00 87.88 95 VAL A C 1
ATOM 789 O O . VAL A 1 95 ? 6.967 -10.707 -2.051 1.00 87.88 95 VAL A O 1
ATOM 792 N N . MET A 1 96 ? 7.464 -9.149 -0.519 1.00 86.19 96 MET A N 1
ATOM 793 C CA . MET A 1 96 ? 8.487 -8.514 -1.340 1.00 86.19 96 MET A CA 1
ATOM 794 C C . MET A 1 96 ? 9.654 -9.466 -1.633 1.00 86.19 96 MET A C 1
ATOM 796 O O . MET A 1 96 ? 10.084 -9.552 -2.784 1.00 86.19 96 MET A O 1
ATOM 800 N N . ALA A 1 97 ? 10.128 -10.227 -0.641 1.00 86.44 97 ALA A N 1
ATOM 801 C CA . ALA A 1 97 ? 11.169 -11.236 -0.834 1.00 86.44 97 ALA A CA 1
ATOM 802 C C . ALA A 1 97 ? 10.713 -12.355 -1.788 1.00 86.44 97 ALA A C 1
ATOM 804 O O . ALA A 1 97 ? 11.427 -12.681 -2.738 1.00 86.44 97 ALA A O 1
ATOM 805 N N . ILE A 1 98 ? 9.495 -12.880 -1.606 1.00 87.56 98 ILE A N 1
ATOM 806 C CA . ILE A 1 98 ? 8.890 -13.880 -2.503 1.00 87.56 98 ILE A CA 1
ATOM 807 C C . ILE A 1 98 ? 8.791 -13.330 -3.929 1.00 87.56 98 ILE A C 1
ATOM 809 O O . ILE A 1 98 ? 9.191 -13.997 -4.881 1.00 87.56 98 ILE A O 1
ATOM 813 N N . SER A 1 99 ? 8.318 -12.093 -4.075 1.00 84.06 99 SER A N 1
ATOM 814 C CA . SER A 1 99 ? 8.169 -11.403 -5.359 1.00 84.06 99 SER A CA 1
ATOM 815 C C . SER A 1 99 ? 9.510 -11.248 -6.084 1.00 84.06 99 SER A C 1
ATOM 817 O O . SER A 1 99 ? 9.586 -11.442 -7.297 1.00 84.06 99 SER A O 1
ATOM 819 N N . LEU A 1 100 ? 10.588 -10.950 -5.349 1.00 84.00 100 LEU A N 1
ATOM 820 C CA . LEU A 1 100 ? 11.945 -10.864 -5.892 1.00 84.00 100 LEU A CA 1
ATOM 821 C C . LEU A 1 100 ? 12.484 -12.231 -6.331 1.00 84.00 100 LEU A C 1
ATOM 823 O O . LEU A 1 100 ? 12.994 -12.353 -7.447 1.00 84.00 100 LEU A O 1
ATOM 827 N N . CYS A 1 101 ? 12.356 -13.256 -5.485 1.00 85.31 101 CYS A N 1
ATOM 828 C CA . CYS A 1 101 ? 12.802 -14.615 -5.793 1.00 85.31 101 CYS A CA 1
ATOM 829 C C . CYS A 1 101 ? 12.056 -15.182 -7.005 1.00 85.31 101 CYS A C 1
ATOM 831 O O . CYS A 1 101 ? 12.680 -15.620 -7.973 1.00 85.31 101 CYS A O 1
ATOM 833 N N . TYR A 1 102 ? 10.723 -15.108 -6.987 1.00 82.56 102 TYR A N 1
ATOM 834 C CA . TYR A 1 102 ? 9.881 -15.560 -8.088 1.00 82.56 102 TYR A CA 1
ATOM 835 C C . TYR A 1 102 ? 10.172 -14.778 -9.368 1.00 82.56 102 TYR A C 1
ATOM 837 O O . TYR A 1 102 ? 10.355 -15.375 -10.427 1.00 82.56 102 TYR A O 1
ATOM 845 N N . GLY A 1 103 ? 10.299 -13.451 -9.270 1.00 76.38 103 GLY A N 1
ATOM 846 C CA . GLY A 1 103 ? 10.609 -12.614 -10.418 1.00 76.38 103 GLY A CA 1
ATOM 847 C C . GLY A 1 103 ? 11.931 -12.985 -11.084 1.00 76.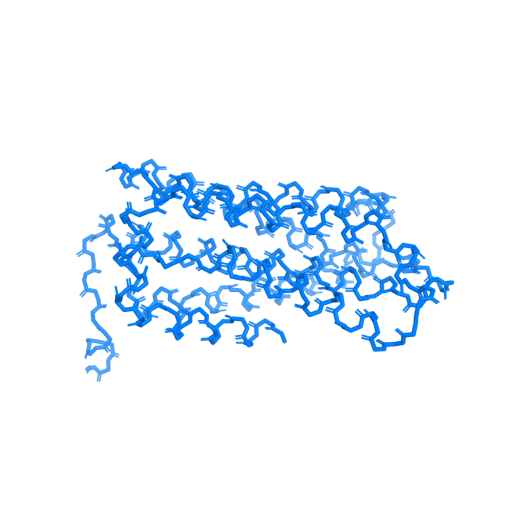38 103 GLY A C 1
ATOM 848 O O . GLY A 1 103 ? 11.974 -13.086 -12.306 1.00 76.38 103 GLY A O 1
ATOM 849 N N . ASN A 1 104 ? 12.979 -13.276 -10.307 1.00 80.94 104 ASN A N 1
ATOM 850 C CA . ASN A 1 104 ? 14.275 -13.713 -10.837 1.00 80.94 104 ASN A CA 1
ATOM 851 C C . ASN A 1 104 ? 14.216 -15.096 -11.512 1.00 80.94 104 ASN A C 1
ATOM 853 O O . ASN A 1 104 ? 14.860 -15.302 -12.540 1.00 80.94 104 ASN A O 1
ATOM 857 N N . LEU A 1 105 ? 13.431 -16.035 -10.977 1.00 80.00 105 LEU A N 1
ATOM 858 C CA . LEU A 1 105 ? 13.228 -17.357 -11.587 1.00 80.00 105 LEU A CA 1
ATOM 859 C C . LEU A 1 105 ? 12.393 -17.269 -12.878 1.00 80.00 105 LEU A C 1
ATOM 861 O O . LEU A 1 105 ? 12.669 -17.960 -13.866 1.00 80.00 105 LEU A O 1
ATOM 865 N N . ALA A 1 106 ? 11.402 -16.377 -12.896 1.00 73.06 106 ALA A N 1
ATOM 866 C CA . ALA A 1 106 ? 10.502 -16.161 -14.023 1.00 73.06 106 ALA A CA 1
ATOM 867 C C . ALA A 1 106 ? 11.186 -15.503 -15.237 1.00 73.06 106 ALA A C 1
ATOM 869 O O . ALA A 1 106 ? 10.698 -15.667 -16.353 1.00 73.06 106 ALA A O 1
ATOM 870 N N . VAL A 1 107 ? 12.342 -14.841 -15.069 1.00 71.56 107 VAL A N 1
ATOM 871 C CA . VAL A 1 107 ? 13.130 -14.257 -16.181 1.00 71.56 107 VAL A CA 1
ATOM 872 C C . VAL A 1 107 ? 13.438 -15.286 -17.273 1.00 71.56 107 VAL A C 1
ATOM 874 O O . VAL A 1 107 ? 13.432 -14.956 -18.458 1.00 71.56 107 VAL A O 1
ATOM 877 N N . ARG A 1 108 ? 13.689 -16.544 -16.890 1.00 66.44 108 ARG A N 1
ATOM 878 C CA . ARG A 1 108 ? 14.037 -17.624 -17.830 1.00 66.44 108 ARG A CA 1
ATOM 879 C C . ARG A 1 108 ? 12.833 -18.148 -18.623 1.00 66.44 108 ARG A C 1
ATOM 881 O O . ARG A 1 108 ? 13.018 -18.823 -19.633 1.00 66.44 108 ARG A O 1
ATOM 888 N N . HIS A 1 109 ? 11.607 -17.838 -18.202 1.00 66.25 109 HIS A N 1
ATOM 889 C CA . HIS A 1 109 ? 10.389 -18.340 -18.831 1.00 66.25 109 HIS A CA 1
ATOM 890 C C . HIS A 1 109 ? 9.921 -17.400 -19.954 1.00 66.25 109 HIS A C 1
ATOM 892 O O . HIS A 1 109 ? 9.446 -16.290 -19.714 1.00 66.25 109 HIS A O 1
ATOM 898 N N . ARG A 1 110 ? 10.010 -17.864 -21.212 1.00 54.28 110 ARG A N 1
ATOM 899 C CA . ARG A 1 110 ? 9.532 -17.121 -22.401 1.00 54.28 110 ARG A CA 1
ATOM 900 C C . ARG A 1 110 ? 8.004 -17.048 -22.519 1.00 54.28 110 ARG A C 1
ATOM 902 O O . ARG A 1 110 ? 7.495 -16.153 -23.187 1.00 54.28 110 ARG A O 1
ATOM 909 N N . ARG A 1 111 ? 7.265 -17.975 -21.902 1.00 50.38 111 ARG A N 1
ATOM 910 C CA . ARG A 1 111 ? 5.794 -18.019 -21.921 1.00 50.38 111 ARG A CA 1
ATOM 911 C C . ARG A 1 111 ? 5.266 -17.980 -20.493 1.00 50.38 111 ARG A C 1
ATOM 913 O O . ARG A 1 111 ? 5.604 -18.842 -19.694 1.00 50.38 111 ARG A O 1
ATOM 920 N N . GLY A 1 112 ? 4.428 -16.987 -20.209 1.00 51.94 112 GLY A N 1
ATOM 921 C CA . GLY A 1 112 ? 3.715 -16.867 -18.940 1.00 51.94 112 GLY A CA 1
ATOM 922 C C . GLY A 1 112 ? 3.957 -15.538 -18.233 1.00 51.94 112 GLY A C 1
ATOM 923 O O . GLY A 1 112 ? 5.096 -15.115 -18.053 1.00 51.94 112 GLY A O 1
ATOM 924 N N . LEU A 1 113 ? 2.841 -14.920 -17.841 1.00 54.09 113 LEU A N 1
ATOM 925 C CA . LEU A 1 113 ? 2.675 -13.801 -16.906 1.00 54.09 113 LEU A CA 1
ATOM 926 C C . LEU A 1 113 ? 3.068 -12.413 -17.455 1.00 54.09 113 LEU A C 1
ATOM 928 O O . LEU A 1 113 ? 4.238 -12.071 -17.617 1.00 54.09 113 LEU A O 1
ATOM 932 N N . PHE A 1 114 ? 1.993 -11.700 -17.819 1.00 52.44 114 PHE A N 1
ATOM 933 C CA . PHE A 1 114 ? 1.828 -10.453 -18.578 1.00 52.44 114 PHE A CA 1
ATOM 934 C C . PHE A 1 114 ? 2.623 -10.317 -19.888 1.00 52.44 114 PHE A C 1
ATOM 936 O O . PHE A 1 114 ? 3.841 -10.183 -19.931 1.00 52.44 114 PHE A O 1
ATOM 943 N N . VAL A 1 115 ? 1.862 -10.330 -20.986 1.00 53.75 115 VAL A N 1
ATOM 944 C CA . VAL A 1 115 ? 2.328 -10.284 -22.383 1.00 53.75 115 VAL A CA 1
ATOM 945 C C . VAL A 1 115 ? 2.596 -8.842 -22.859 1.00 53.75 115 VAL A C 1
ATOM 947 O O . VAL A 1 115 ? 3.254 -8.650 -23.872 1.00 53.75 115 VAL A O 1
ATOM 950 N N . SER A 1 116 ? 2.118 -7.812 -22.140 1.00 62.44 116 SER A N 1
ATOM 951 C CA . SER A 1 116 ? 2.249 -6.401 -22.550 1.00 62.44 116 SER A CA 1
ATOM 952 C C . SER A 1 116 ? 2.258 -5.418 -21.370 1.00 62.44 116 SER A C 1
ATOM 954 O O . SER A 1 116 ? 1.479 -5.561 -20.424 1.00 62.44 116 SER A O 1
ATOM 956 N N . ARG A 1 117 ? 3.097 -4.374 -21.467 1.00 69.94 117 ARG A N 1
ATOM 957 C CA . ARG A 1 117 ? 3.238 -3.257 -20.510 1.00 69.94 117 ARG A CA 1
ATOM 958 C C . ARG A 1 117 ? 1.910 -2.564 -20.199 1.00 69.94 117 ARG A C 1
ATOM 960 O O . ARG A 1 117 ? 1.620 -2.284 -19.040 1.00 69.94 117 ARG A O 1
ATOM 967 N N . HIS A 1 118 ? 1.099 -2.300 -21.223 1.00 71.88 118 HIS A N 1
ATOM 968 C CA . HIS A 1 118 ? -0.192 -1.624 -21.054 1.00 71.88 118 HIS A CA 1
ATOM 969 C C . HIS A 1 118 ? -1.146 -2.430 -20.172 1.00 71.88 118 HIS A C 1
ATOM 971 O O . HIS A 1 118 ? -1.870 -1.863 -19.357 1.00 71.88 118 HIS A O 1
ATOM 977 N N . ASN A 1 119 ? -1.100 -3.760 -20.276 1.00 73.69 119 ASN A N 1
ATOM 978 C CA . ASN A 1 119 ? -1.916 -4.619 -19.430 1.00 73.69 119 ASN A CA 1
ATOM 979 C C . ASN A 1 119 ? -1.452 -4.561 -17.973 1.00 73.69 119 ASN A C 1
ATOM 981 O O . ASN A 1 119 ? -2.300 -4.499 -17.094 1.00 73.69 119 ASN A O 1
ATOM 985 N N . VAL A 1 120 ? -0.142 -4.521 -17.710 1.00 74.44 120 VAL A N 1
ATOM 986 C CA . VAL A 1 120 ? 0.387 -4.403 -16.339 1.00 74.44 120 VAL A CA 1
ATOM 987 C C . VAL A 1 120 ? -0.046 -3.088 -15.691 1.00 74.44 120 VAL A C 1
ATOM 989 O O . VAL A 1 120 ? -0.541 -3.108 -14.568 1.00 74.44 120 VAL A O 1
ATOM 992 N N . ILE A 1 121 ? 0.071 -1.967 -16.410 1.00 75.50 121 ILE A N 1
ATOM 993 C CA . ILE A 1 121 ? -0.358 -0.645 -15.921 1.00 75.50 121 ILE A CA 1
ATOM 994 C C . ILE A 1 121 ? -1.863 -0.652 -15.622 1.00 75.50 121 ILE A C 1
ATOM 996 O O . ILE A 1 121 ? -2.274 -0.353 -14.503 1.00 75.50 121 ILE A O 1
ATOM 1000 N N . ARG A 1 122 ? -2.680 -1.110 -16.578 1.00 78.00 122 ARG A N 1
ATOM 1001 C CA . ARG A 1 122 ? -4.142 -1.159 -16.438 1.00 78.00 122 ARG A CA 1
ATOM 1002 C C . ARG A 1 122 ? -4.603 -2.080 -15.307 1.00 78.00 122 ARG A C 1
ATOM 1004 O O . ARG A 1 122 ? -5.552 -1.757 -14.599 1.00 78.00 122 ARG A O 1
ATOM 1011 N N . TRP A 1 123 ? -3.966 -3.239 -15.137 1.00 79.38 123 TRP A N 1
ATOM 1012 C CA . TRP A 1 123 ? -4.281 -4.154 -14.036 1.00 79.38 123 TRP A CA 1
ATOM 1013 C C . TRP A 1 123 ? -3.837 -3.601 -12.684 1.00 79.38 123 TRP A C 1
ATOM 1015 O O . TRP A 1 123 ? -4.566 -3.773 -11.712 1.00 79.38 123 TRP A O 1
ATOM 1025 N N . SER A 1 124 ? -2.715 -2.880 -12.639 1.00 78.81 124 SER A N 1
ATOM 1026 C CA . SER A 1 124 ? -2.261 -2.166 -11.443 1.00 78.81 124 SER A CA 1
ATOM 1027 C C . SER A 1 124 ? -3.274 -1.131 -10.997 1.00 78.81 124 SER A C 1
ATOM 1029 O O . SER A 1 124 ? -3.665 -1.125 -9.839 1.00 78.81 124 SER A O 1
ATOM 1031 N N . GLU A 1 125 ? -3.753 -0.297 -11.915 1.00 77.94 125 GLU A N 1
ATOM 1032 C CA . GLU A 1 125 ? -4.770 0.704 -11.592 1.00 77.94 125 GLU A CA 1
ATOM 1033 C C . GLU A 1 125 ? -6.072 0.060 -11.108 1.00 77.94 125 GLU A C 1
ATOM 1035 O O . GLU A 1 125 ? -6.654 0.498 -10.120 1.00 77.94 125 GLU A O 1
ATOM 1040 N N . ARG A 1 126 ? -6.519 -1.016 -11.766 1.00 82.00 126 ARG A N 1
ATOM 1041 C CA . ARG A 1 126 ? -7.746 -1.731 -11.383 1.00 82.00 126 ARG A CA 1
ATOM 1042 C C . ARG A 1 126 ? -7.653 -2.339 -9.994 1.00 82.00 126 ARG A C 1
ATOM 1044 O O . ARG A 1 126 ? -8.598 -2.221 -9.222 1.00 82.00 126 ARG A O 1
ATOM 1051 N N . LEU A 1 127 ? -6.542 -2.997 -9.679 1.00 81.44 127 LEU A N 1
ATOM 1052 C CA . LEU A 1 127 ? -6.355 -3.613 -8.369 1.00 81.44 127 LEU A CA 1
ATOM 1053 C C . LEU A 1 127 ? -6.111 -2.584 -7.279 1.00 81.44 127 LEU A C 1
ATOM 1055 O O . LEU A 1 127 ? -6.623 -2.753 -6.178 1.00 81.44 127 LEU A O 1
ATOM 1059 N N . PHE A 1 128 ? -5.423 -1.492 -7.595 1.00 77.19 128 PHE A N 1
ATOM 1060 C CA . PHE A 1 128 ? -5.298 -0.349 -6.705 1.00 77.19 128 PHE A CA 1
ATOM 1061 C C . PHE A 1 128 ? -6.669 0.229 -6.322 1.00 77.19 128 PHE A C 1
ATOM 1063 O O . PHE A 1 128 ? -6.964 0.412 -5.142 1.00 77.19 128 PHE A O 1
ATOM 1070 N N . VAL A 1 129 ? -7.538 0.454 -7.313 1.00 78.75 129 VAL A N 1
ATOM 1071 C CA . VAL A 1 129 ? -8.921 0.908 -7.098 1.00 78.75 129 VAL A CA 1
ATOM 1072 C C . VAL A 1 129 ? -9.706 -0.107 -6.283 1.00 78.75 129 VAL A C 1
ATOM 1074 O O . VAL A 1 129 ? -10.352 0.269 -5.313 1.00 78.75 129 VAL A O 1
ATOM 1077 N N . LEU A 1 130 ? -9.634 -1.387 -6.647 1.00 81.62 130 LEU A N 1
ATOM 1078 C CA . LEU A 1 130 ? -10.385 -2.453 -5.989 1.00 81.62 130 LEU A CA 1
ATOM 1079 C C . LEU A 1 130 ? -9.983 -2.613 -4.516 1.00 81.62 130 LEU A C 1
ATOM 1081 O O . LEU A 1 130 ? -10.848 -2.723 -3.656 1.00 81.62 130 LEU A O 1
ATOM 1085 N N . THR A 1 131 ? -8.685 -2.580 -4.216 1.00 77.38 131 THR A N 1
ATOM 1086 C CA . THR A 1 131 ? -8.162 -2.693 -2.844 1.00 77.38 131 THR A CA 1
ATOM 1087 C C . THR A 1 131 ? -8.486 -1.459 -2.010 1.00 77.38 131 THR A C 1
ATOM 1089 O O . THR A 1 131 ? -8.995 -1.596 -0.902 1.00 77.38 131 THR A O 1
ATOM 1092 N N . SER A 1 132 ? -8.275 -0.259 -2.552 1.00 74.81 132 SER A N 1
ATOM 1093 C CA . SER A 1 132 ? -8.562 0.997 -1.849 1.00 74.81 132 SER A CA 1
ATOM 1094 C C . SER A 1 132 ? -10.060 1.180 -1.604 1.00 74.81 132 SER A C 1
ATOM 1096 O O . SER A 1 132 ? -10.475 1.463 -0.482 1.00 74.81 132 SER A O 1
ATOM 1098 N N . PHE A 1 133 ? -10.894 0.950 -2.622 1.00 76.81 133 PHE A N 1
ATOM 1099 C CA . PHE A 1 133 ? -12.350 0.973 -2.478 1.00 76.81 133 PHE A CA 1
ATOM 1100 C C . PHE A 1 133 ? -12.830 -0.124 -1.526 1.00 76.81 133 PHE A C 1
ATOM 1102 O O . PHE A 1 133 ? -13.696 0.122 -0.693 1.00 76.81 133 PHE A O 1
ATOM 1109 N N . GLY A 1 134 ? -12.216 -1.307 -1.587 1.00 74.88 134 GLY A N 1
ATOM 1110 C CA . GLY A 1 134 ? -12.455 -2.394 -0.647 1.00 74.88 134 GLY A CA 1
ATOM 1111 C C . GLY A 1 134 ? -12.228 -1.974 0.803 1.00 74.88 134 GLY A C 1
ATOM 1112 O O . GLY A 1 134 ? -13.125 -2.138 1.619 1.00 74.88 134 GLY A O 1
ATOM 1113 N N . ILE A 1 135 ? -11.086 -1.352 1.112 1.00 74.94 135 ILE A N 1
ATOM 1114 C CA . ILE A 1 135 ? -10.787 -0.810 2.450 1.00 74.94 135 ILE A CA 1
ATOM 1115 C C . ILE A 1 135 ? -11.827 0.244 2.857 1.00 74.94 135 ILE A C 1
ATOM 1117 O O . ILE A 1 135 ? -12.318 0.233 3.982 1.00 74.94 135 ILE A O 1
ATOM 1121 N N . ILE A 1 136 ? -12.203 1.137 1.939 1.00 75.50 136 ILE A N 1
ATOM 1122 C CA . ILE A 1 136 ? -13.180 2.206 2.188 1.00 75.50 136 ILE A CA 1
ATOM 1123 C C . ILE A 1 136 ? -14.577 1.657 2.498 1.00 75.50 136 ILE A C 1
ATOM 1125 O O . ILE A 1 136 ? -15.241 2.181 3.386 1.00 75.50 136 ILE A O 1
ATOM 1129 N N . VAL A 1 137 ? -15.039 0.640 1.772 1.00 75.00 137 VAL A N 1
ATOM 1130 C CA . VAL A 1 137 ? -16.358 0.029 1.989 1.00 75.00 137 VAL A CA 1
ATOM 1131 C C . VAL A 1 137 ? -16.348 -0.852 3.235 1.00 75.00 137 VAL A C 1
ATOM 1133 O O . VAL A 1 137 ? -17.290 -0.799 4.021 1.00 75.00 137 VAL A O 1
ATOM 1136 N N . CYS A 1 138 ? -15.284 -1.627 3.450 1.00 73.94 138 CYS A N 1
ATOM 1137 C CA . CYS A 1 138 ? -15.123 -2.456 4.643 1.00 73.94 138 CYS A CA 1
ATOM 1138 C C . CYS A 1 138 ? -15.085 -1.610 5.922 1.00 73.94 138 CYS A C 1
ATOM 1140 O O . CYS A 1 138 ? -15.707 -1.988 6.909 1.00 73.94 138 CYS A O 1
ATOM 1142 N N . ALA A 1 139 ? -14.487 -0.414 5.878 1.00 70.88 139 ALA A N 1
ATOM 1143 C CA . ALA A 1 139 ? -14.551 0.540 6.983 1.00 70.88 139 ALA A CA 1
ATOM 1144 C C . ALA A 1 139 ? -15.994 0.900 7.400 1.00 70.88 139 ALA A C 1
ATOM 1146 O O . ALA A 1 139 ? -16.234 1.164 8.572 1.00 70.88 139 ALA A O 1
ATOM 1147 N N . GLU A 1 140 ? -16.976 0.835 6.499 1.00 72.62 140 GLU A N 1
ATOM 1148 C CA . GLU A 1 140 ? -18.384 1.145 6.800 1.00 72.62 140 GLU A CA 1
ATOM 1149 C C . GLU A 1 140 ? -19.216 -0.079 7.195 1.00 72.62 140 GLU A C 1
ATOM 1151 O O . GLU A 1 140 ? -20.361 0.040 7.642 1.00 72.62 140 GLU A O 1
ATOM 1156 N N . MET A 1 141 ? -18.676 -1.287 7.032 1.00 73.75 141 MET A N 1
ATOM 1157 C CA . MET A 1 141 ? -19.437 -2.490 7.330 1.00 73.75 141 MET A CA 1
ATOM 1158 C C . MET A 1 141 ? -19.686 -2.613 8.838 1.00 73.75 141 MET A C 1
ATOM 1160 O O . MET A 1 141 ? -18.788 -2.473 9.665 1.00 73.75 141 MET A O 1
ATOM 1164 N N . LYS A 1 142 ? -20.945 -2.900 9.198 1.00 69.38 142 LYS A N 1
ATOM 1165 C CA . LYS A 1 142 ? -21.355 -3.189 10.586 1.00 69.38 142 LYS A CA 1
ATOM 1166 C C . LYS A 1 142 ? -21.093 -4.641 10.995 1.00 69.38 142 LYS A C 1
ATOM 1168 O O . LYS A 1 142 ? -21.098 -4.954 12.178 1.00 69.38 142 LYS A O 1
ATOM 1173 N N . ARG A 1 143 ? -20.941 -5.550 10.023 1.00 78.12 143 ARG A N 1
ATOM 1174 C CA . ARG A 1 143 ? -20.721 -6.984 10.261 1.00 78.12 143 ARG A CA 1
ATOM 1175 C C . ARG A 1 143 ? -19.254 -7.333 10.033 1.00 78.12 143 ARG A C 1
ATOM 1177 O O . ARG A 1 143 ? -18.840 -7.513 8.890 1.00 78.12 143 ARG A O 1
ATOM 1184 N N . ILE A 1 144 ? -18.524 -7.506 11.131 1.00 77.19 144 ILE A N 1
ATOM 1185 C CA . ILE A 1 144 ? -17.076 -7.765 11.154 1.00 77.19 144 ILE A CA 1
ATOM 1186 C C . ILE A 1 144 ? -16.709 -9.060 10.402 1.00 77.19 144 ILE A C 1
ATOM 1188 O O . ILE A 1 144 ? -15.691 -9.129 9.723 1.00 77.19 144 ILE A O 1
ATOM 1192 N N . THR A 1 145 ? -17.562 -10.090 10.431 1.00 78.44 145 THR A N 1
ATOM 1193 C CA . THR A 1 145 ? -17.317 -11.350 9.701 1.00 78.44 145 THR A CA 1
ATOM 1194 C C . THR A 1 145 ? -17.316 -11.177 8.181 1.00 78.44 145 THR A C 1
ATOM 1196 O O . THR A 1 145 ? -16.482 -11.763 7.494 1.00 78.44 145 THR A O 1
ATOM 1199 N N . ILE A 1 146 ? -18.223 -10.355 7.645 1.00 81.25 146 ILE A N 1
ATOM 1200 C CA . ILE A 1 146 ? -18.280 -10.050 6.207 1.00 81.25 146 ILE A CA 1
ATOM 1201 C C . ILE A 1 146 ? -17.122 -9.123 5.827 1.00 81.25 146 ILE A C 1
ATOM 1203 O O . ILE A 1 146 ? -16.502 -9.318 4.780 1.00 81.25 146 ILE A O 1
ATOM 1207 N N . GLU A 1 147 ? -16.805 -8.161 6.697 1.00 81.75 147 GLU A N 1
ATOM 1208 C CA . GLU A 1 147 ? -15.657 -7.264 6.558 1.00 81.75 147 GLU A CA 1
ATOM 1209 C C . GLU A 1 147 ? -14.357 -8.063 6.402 1.00 81.75 147 GLU A C 1
ATOM 1211 O O . GLU A 1 147 ? -13.644 -7.897 5.412 1.00 81.75 147 GLU A O 1
ATOM 1216 N N . PHE A 1 148 ? -14.105 -9.008 7.312 1.00 82.88 148 PHE A N 1
ATOM 1217 C CA . PHE A 1 148 ? -12.914 -9.852 7.291 1.00 82.88 148 PHE A CA 1
ATOM 1218 C C . PHE A 1 148 ? -12.803 -10.680 6.008 1.00 82.88 148 PHE A C 1
ATOM 1220 O O . PHE A 1 148 ? -11.766 -10.641 5.350 1.00 82.88 148 PHE A O 1
ATOM 1227 N N . VAL A 1 149 ? -13.860 -11.399 5.609 1.00 84.75 149 VAL A N 1
ATOM 1228 C CA . VAL A 1 149 ? -13.828 -12.227 4.387 1.00 84.75 149 VAL A CA 1
ATOM 1229 C C . VAL A 1 149 ? -13.561 -11.364 3.152 1.00 84.75 149 VAL A C 1
ATOM 1231 O O . VAL A 1 149 ? -12.763 -11.731 2.290 1.00 84.75 149 VAL A O 1
ATOM 1234 N N . THR A 1 150 ? -14.186 -10.191 3.084 1.00 84.00 150 THR A N 1
ATOM 1235 C CA . THR A 1 150 ? -14.026 -9.262 1.962 1.00 84.00 150 THR A CA 1
ATOM 1236 C C . THR A 1 150 ? -12.600 -8.699 1.902 1.00 84.00 150 THR A C 1
ATOM 1238 O O . THR A 1 150 ? -11.965 -8.726 0.844 1.00 84.00 150 THR A O 1
ATOM 1241 N N . LEU A 1 151 ? -12.053 -8.258 3.041 1.00 84.75 151 LEU A N 1
ATOM 1242 C CA . LEU A 1 151 ? -10.670 -7.782 3.155 1.00 84.75 151 LEU A CA 1
ATOM 1243 C C . LEU A 1 151 ? -9.649 -8.881 2.845 1.00 84.75 151 LEU A C 1
ATOM 1245 O O . LEU A 1 151 ? -8.662 -8.617 2.157 1.00 84.75 151 LEU A O 1
ATOM 1249 N N . LEU A 1 152 ? -9.901 -10.117 3.280 1.00 86.19 152 LEU A N 1
ATOM 1250 C CA . LEU A 1 152 ? -9.049 -11.270 2.998 1.00 86.19 152 LEU A CA 1
ATOM 1251 C C . LEU A 1 152 ? -8.963 -11.535 1.489 1.00 86.19 152 LEU A C 1
ATOM 1253 O O . LEU A 1 152 ? -7.865 -11.715 0.957 1.00 86.19 152 LEU A O 1
ATOM 1257 N N . VAL A 1 153 ? -10.098 -11.510 0.782 1.00 86.62 153 VAL A N 1
ATOM 1258 C CA . VAL A 1 153 ? -10.138 -11.687 -0.679 1.00 86.62 153 VAL A CA 1
ATOM 1259 C C . VAL A 1 153 ? -9.353 -10.576 -1.377 1.00 86.62 153 VAL A C 1
ATOM 1261 O O . VAL A 1 153 ? -8.487 -10.870 -2.203 1.00 86.62 153 VAL A O 1
ATOM 1264 N N . TYR A 1 154 ? -9.584 -9.310 -1.021 1.00 85.12 154 TYR A N 1
ATOM 1265 C CA . TYR A 1 154 ? -8.868 -8.183 -1.628 1.00 85.12 154 TYR A CA 1
ATOM 1266 C C . TYR A 1 154 ? -7.365 -8.209 -1.345 1.00 85.12 154 TYR A C 1
ATOM 1268 O O . TYR A 1 154 ? -6.560 -7.982 -2.250 1.00 85.12 154 TYR A O 1
ATOM 1276 N N . THR A 1 155 ? -6.976 -8.563 -0.123 1.00 85.31 155 THR A N 1
ATOM 1277 C CA . THR A 1 155 ? -5.571 -8.700 0.272 1.00 85.31 155 THR A CA 1
ATOM 1278 C C . THR A 1 155 ? -4.902 -9.862 -0.463 1.00 85.31 155 THR A C 1
ATOM 1280 O O . THR A 1 155 ? -3.759 -9.744 -0.903 1.00 85.31 155 THR 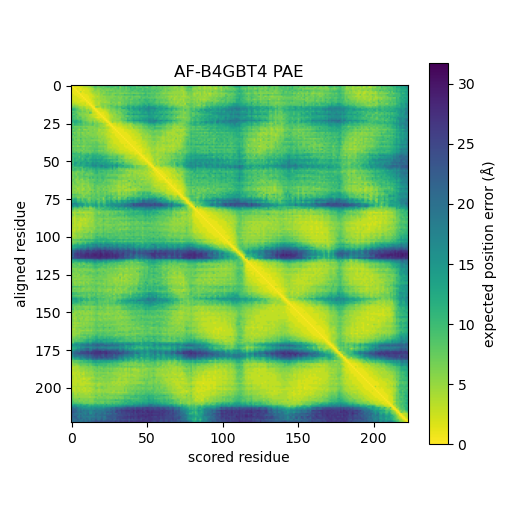A O 1
ATOM 1283 N N . THR A 1 156 ? -5.610 -10.971 -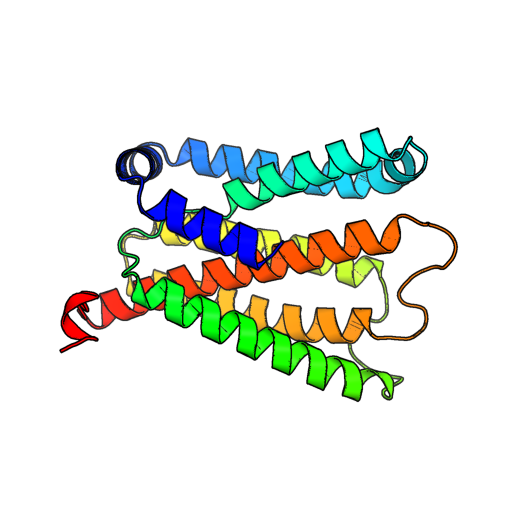0.683 1.00 86.31 156 THR A N 1
ATOM 1284 C CA . THR A 1 156 ? -5.091 -12.124 -1.440 1.00 86.31 156 THR A CA 1
ATOM 1285 C C . THR A 1 156 ? -4.928 -11.799 -2.927 1.00 86.31 156 THR A C 1
ATOM 1287 O O . THR A 1 156 ? -3.891 -12.107 -3.515 1.00 86.31 156 THR A O 1
ATOM 1290 N N . LEU A 1 157 ? -5.905 -11.119 -3.535 1.00 85.75 157 LEU A N 1
ATOM 1291 C CA . LEU A 1 157 ? -5.810 -10.650 -4.922 1.00 85.75 157 LEU A CA 1
ATOM 1292 C C . LEU A 1 157 ? -4.635 -9.683 -5.111 1.00 85.75 157 LEU A C 1
ATOM 1294 O O . LEU A 1 157 ? -3.870 -9.823 -6.066 1.00 85.75 157 LEU A O 1
ATOM 1298 N N . SER A 1 158 ? -4.463 -8.742 -4.179 1.00 85.56 158 SER A N 1
ATOM 1299 C CA . SER A 1 158 ? -3.337 -7.804 -4.183 1.00 85.56 158 SER A CA 1
ATOM 1300 C C . SER A 1 158 ? -1.991 -8.526 -4.049 1.00 85.56 158 SER A C 1
ATOM 1302 O O . SER A 1 158 ? -1.061 -8.245 -4.803 1.00 85.56 158 SER A O 1
ATOM 1304 N N . ASN A 1 159 ? -1.902 -9.533 -3.173 1.00 86.62 159 ASN A N 1
ATOM 1305 C CA . ASN A 1 159 ? -0.706 -10.365 -3.012 1.00 86.62 159 ASN A CA 1
ATOM 1306 C C . ASN A 1 159 ? -0.281 -11.060 -4.298 1.00 86.62 159 ASN A C 1
ATOM 1308 O O . ASN A 1 159 ? 0.864 -10.933 -4.735 1.00 86.62 159 ASN A O 1
ATOM 1312 N N . ILE A 1 160 ? -1.221 -11.781 -4.914 1.00 85.50 160 ILE A N 1
ATOM 1313 C CA . ILE A 1 160 ? -0.980 -12.480 -6.177 1.00 85.50 160 ILE A CA 1
ATOM 1314 C C . ILE A 1 160 ? -0.502 -11.469 -7.217 1.00 85.50 160 ILE A C 1
ATOM 1316 O O . ILE A 1 160 ? 0.490 -11.695 -7.904 1.00 85.50 160 ILE A O 1
ATOM 1320 N N . PHE A 1 161 ? -1.161 -10.318 -7.301 1.00 84.25 161 PHE A N 1
ATOM 1321 C CA . PHE A 1 161 ? -0.802 -9.308 -8.275 1.00 84.25 161 PHE A CA 1
ATOM 1322 C C . PHE A 1 161 ? 0.592 -8.727 -8.082 1.00 84.25 161 PHE A C 1
ATOM 1324 O O . PHE A 1 161 ? 1.322 -8.625 -9.063 1.00 84.25 161 PHE A O 1
ATOM 1331 N N . VAL A 1 162 ? 0.987 -8.373 -6.859 1.00 84.38 162 VAL A N 1
ATOM 1332 C CA . VAL A 1 162 ? 2.313 -7.803 -6.586 1.00 84.38 162 VAL A CA 1
ATOM 1333 C C . VAL A 1 162 ? 3.424 -8.782 -6.979 1.00 84.38 162 VAL A C 1
ATOM 1335 O O . VAL A 1 162 ? 4.389 -8.375 -7.630 1.00 84.38 162 VAL A O 1
ATOM 1338 N N . VAL A 1 163 ? 3.248 -10.079 -6.699 1.00 84.81 163 VAL A N 1
ATOM 1339 C CA . VAL A 1 163 ? 4.187 -11.134 -7.122 1.00 84.81 163 VAL A CA 1
ATOM 1340 C C . VAL A 1 163 ? 4.294 -11.195 -8.647 1.00 84.81 163 VAL A C 1
ATOM 1342 O O . VAL A 1 163 ? 5.393 -11.236 -9.208 1.00 84.81 163 VAL A O 1
ATOM 1345 N N . ILE A 1 164 ? 3.157 -11.156 -9.343 1.00 80.44 164 ILE A N 1
ATOM 1346 C CA . ILE A 1 164 ? 3.137 -11.201 -10.806 1.00 80.44 164 ILE A CA 1
ATOM 1347 C C . ILE A 1 164 ? 3.712 -9.906 -11.411 1.00 80.44 164 ILE A C 1
ATOM 1349 O O . ILE A 1 164 ? 4.434 -9.948 -12.414 1.00 80.44 164 ILE A O 1
ATOM 1353 N N . PHE A 1 165 ? 3.428 -8.752 -10.810 1.00 81.75 165 PHE A N 1
ATOM 1354 C CA . PHE A 1 165 ? 3.952 -7.455 -11.228 1.00 81.75 165 PHE A CA 1
ATOM 1355 C C . PHE A 1 165 ? 5.480 -7.456 -11.134 1.00 81.75 165 PHE A C 1
ATOM 1357 O O . PHE A 1 165 ? 6.153 -7.099 -12.101 1.00 81.75 165 PHE A O 1
ATOM 1364 N N . ALA A 1 166 ? 6.038 -7.946 -10.024 1.00 80.00 166 ALA A N 1
ATOM 1365 C CA . ALA A 1 166 ? 7.480 -8.072 -9.829 1.00 80.00 166 ALA A CA 1
ATOM 1366 C C . ALA A 1 166 ? 8.144 -8.950 -10.898 1.00 80.00 166 ALA A C 1
ATOM 1368 O O . ALA A 1 166 ? 9.179 -8.581 -11.459 1.00 80.00 166 ALA A O 1
ATOM 1369 N N . ALA A 1 167 ? 7.518 -10.084 -11.226 1.00 76.88 167 ALA A N 1
ATOM 1370 C CA . ALA A 1 167 ? 7.982 -10.960 -12.297 1.00 76.88 167 ALA A CA 1
ATOM 1371 C C . ALA A 1 167 ? 7.929 -10.293 -13.676 1.00 76.88 167 ALA A C 1
ATOM 1373 O O . ALA A 1 167 ? 8.809 -10.513 -14.506 1.00 76.88 167 ALA A O 1
ATOM 1374 N N . SER A 1 168 ? 6.935 -9.438 -13.908 1.00 76.50 168 SER A N 1
ATOM 1375 C CA . SER A 1 168 ? 6.769 -8.722 -15.175 1.00 76.50 168 SER A CA 1
ATOM 1376 C C . SER A 1 168 ? 7.839 -7.650 -15.370 1.00 76.50 168 SER A C 1
ATOM 1378 O O . SER A 1 168 ? 8.423 -7.571 -16.448 1.00 76.50 168 SER A O 1
ATOM 1380 N N . ILE A 1 169 ? 8.156 -6.883 -14.318 1.00 76.69 169 ILE A N 1
ATOM 1381 C CA . ILE A 1 169 ? 9.214 -5.860 -14.351 1.00 76.69 169 ILE A CA 1
ATOM 1382 C C . ILE A 1 169 ? 10.585 -6.465 -14.687 1.00 76.69 169 ILE A C 1
ATOM 1384 O O . ILE A 1 169 ? 11.408 -5.828 -15.343 1.00 76.69 169 ILE A O 1
ATOM 1388 N N . ARG A 1 170 ? 10.862 -7.676 -14.193 1.00 73.88 170 ARG A N 1
ATOM 1389 C CA . ARG A 1 170 ? 12.170 -8.336 -14.320 1.00 73.88 170 ARG A CA 1
ATOM 1390 C C . ARG A 1 170 ? 12.449 -8.873 -15.729 1.00 73.88 170 ARG A C 1
ATOM 1392 O O . ARG A 1 170 ? 13.584 -9.261 -15.998 1.00 73.88 170 ARG A O 1
ATOM 1399 N N . LYS A 1 171 ? 11.457 -8.908 -16.627 1.00 71.81 171 LYS A N 1
ATOM 1400 C CA . LYS A 1 171 ? 11.646 -9.410 -17.994 1.00 71.81 171 LYS A CA 1
ATOM 1401 C C . LYS A 1 171 ? 12.538 -8.481 -18.833 1.00 71.81 171 LYS A C 1
ATOM 1403 O O . LYS A 1 171 ? 12.402 -7.257 -18.753 1.00 71.81 171 LYS A O 1
ATOM 1408 N N . PRO 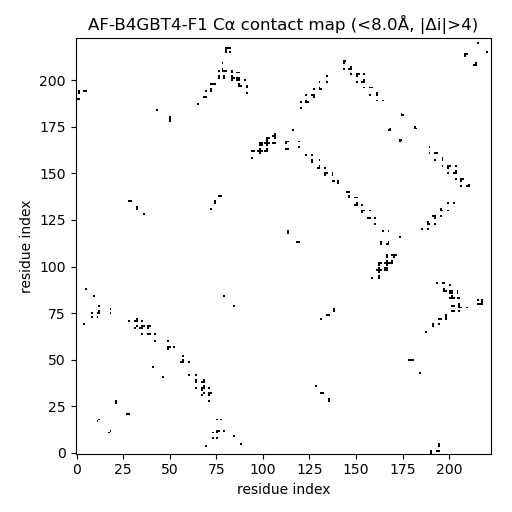A 1 172 ? 13.412 -9.047 -19.688 1.00 62.97 172 PRO A N 1
ATOM 1409 C CA . PRO A 1 172 ? 14.197 -8.255 -20.628 1.00 62.97 172 PRO A CA 1
ATOM 1410 C C . PRO A 1 172 ? 13.255 -7.495 -21.576 1.00 62.97 172 PRO A C 1
ATOM 1412 O O . PRO A 1 172 ? 12.266 -8.057 -22.045 1.00 62.97 172 PRO A O 1
ATOM 1415 N N . ASN A 1 173 ? 13.555 -6.220 -21.837 1.00 64.69 173 ASN A N 1
ATOM 1416 C CA . ASN A 1 173 ? 12.769 -5.284 -22.662 1.00 64.69 173 ASN A CA 1
ATOM 1417 C C . ASN A 1 173 ? 11.423 -4.808 -22.074 1.00 64.69 173 ASN A C 1
ATOM 1419 O O . ASN A 1 173 ? 10.627 -4.207 -22.793 1.00 64.69 173 ASN A O 1
ATOM 1423 N N . PHE A 1 174 ? 11.148 -5.024 -20.780 1.00 66.75 174 PHE A N 1
ATOM 1424 C CA . PHE A 1 174 ? 9.965 -4.423 -20.140 1.00 66.75 174 PHE A CA 1
ATOM 1425 C C . PHE A 1 174 ? 10.046 -2.887 -20.102 1.00 66.75 174 PHE A C 1
ATOM 1427 O O . PHE A 1 174 ? 9.057 -2.188 -20.337 1.00 66.75 174 PHE A O 1
ATOM 1434 N N . TYR A 1 175 ? 11.244 -2.363 -19.844 1.00 62.84 175 TYR A N 1
ATOM 1435 C CA . TYR A 1 175 ? 11.546 -0.940 -19.917 1.00 62.84 175 TYR A CA 1
ATOM 1436 C C . TYR A 1 175 ? 12.023 -0.582 -21.322 1.00 62.84 175 TYR A C 1
ATOM 1438 O O . TYR A 1 175 ? 12.944 -1.215 -21.839 1.00 62.84 175 TYR A O 1
ATOM 1446 N N . HIS A 1 176 ? 11.410 0.432 -21.933 1.00 58.91 176 HIS A N 1
ATOM 1447 C CA . HIS A 1 176 ? 11.920 0.981 -23.186 1.00 58.91 176 HIS A CA 1
ATOM 1448 C C . HIS A 1 176 ? 13.115 1.886 -22.883 1.00 58.91 176 HIS A C 1
ATOM 1450 O O . HIS A 1 176 ? 13.079 2.673 -21.940 1.00 58.91 176 HIS A O 1
ATOM 1456 N N . TYR A 1 177 ? 14.163 1.790 -23.699 1.00 54.28 177 TYR A N 1
ATOM 1457 C CA . TYR A 1 177 ? 15.366 2.615 -23.555 1.00 54.28 177 TYR A CA 1
ATOM 1458 C C . TYR A 1 177 ? 15.097 4.105 -23.864 1.00 54.28 177 TYR A C 1
ATOM 1460 O O . TYR A 1 177 ? 15.820 4.984 -23.402 1.00 54.28 177 TYR A O 1
ATOM 1468 N N . GLU A 1 178 ? 14.039 4.397 -24.628 1.00 53.56 178 GLU A N 1
ATOM 1469 C CA . GLU A 1 178 ? 13.758 5.725 -25.186 1.00 53.56 178 GLU A CA 1
ATOM 1470 C C . GLU A 1 178 ? 13.093 6.714 -24.203 1.00 53.56 178 GLU A C 1
ATOM 1472 O O . GLU A 1 178 ? 13.609 7.825 -24.040 1.00 53.56 178 GLU A O 1
ATOM 1477 N N . PRO A 1 179 ? 12.001 6.388 -23.481 1.00 56.28 179 PRO A N 1
ATOM 1478 C CA . PRO A 1 179 ? 11.464 7.298 -22.478 1.00 56.28 179 PRO A CA 1
ATOM 1479 C C . PRO A 1 179 ? 12.216 7.153 -21.144 1.00 56.28 179 PRO A C 1
ATOM 1481 O O . PRO A 1 179 ? 11.884 6.308 -20.317 1.00 56.28 179 PRO A O 1
ATOM 1484 N N . LYS A 1 180 ? 13.135 8.089 -20.847 1.00 56.06 180 LYS A N 1
ATOM 1485 C CA . LYS A 1 180 ? 13.814 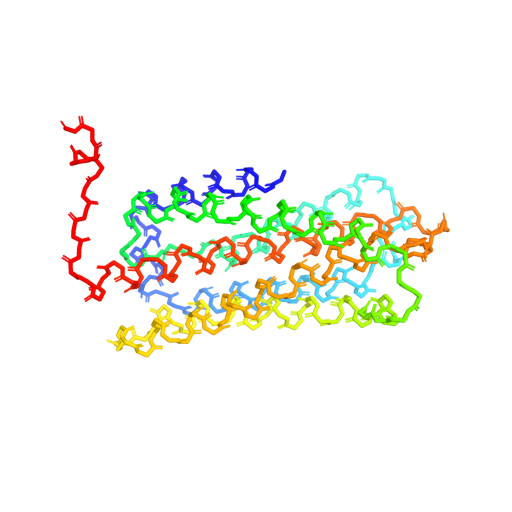8.259 -19.529 1.00 56.06 180 LYS A CA 1
ATOM 1486 C C . LYS A 1 180 ? 12.861 8.421 -18.322 1.00 56.06 180 LYS A C 1
ATOM 1488 O O . LYS A 1 180 ? 13.302 8.621 -17.189 1.00 56.06 180 LYS A O 1
ATOM 1493 N N . GLY A 1 181 ? 11.552 8.435 -18.557 1.00 56.78 181 GLY A N 1
ATOM 1494 C CA . GLY A 1 181 ? 10.520 8.463 -17.534 1.00 56.78 181 GLY A CA 1
ATOM 1495 C C . GLY A 1 181 ? 10.148 7.087 -16.992 1.00 56.78 181 GLY A C 1
ATOM 1496 O O . GLY A 1 181 ? 9.929 6.983 -15.791 1.00 56.78 181 GLY A O 1
ATOM 1497 N N . ASP A 1 182 ? 10.095 6.045 -17.825 1.00 62.09 182 ASP A N 1
ATOM 1498 C CA . ASP A 1 182 ? 9.315 4.819 -17.565 1.00 62.09 182 ASP A CA 1
ATOM 1499 C C . ASP A 1 182 ? 9.552 4.174 -16.192 1.00 62.09 182 ASP A C 1
ATOM 1501 O O . ASP A 1 182 ? 8.613 3.719 -15.537 1.00 62.09 182 ASP A O 1
ATOM 1505 N N . HIS A 1 183 ? 10.798 4.189 -15.723 1.00 67.94 183 HIS A N 1
ATOM 1506 C CA . HIS A 1 183 ? 11.185 3.669 -14.412 1.00 67.94 183 HIS A CA 1
ATOM 1507 C C . HIS A 1 183 ? 10.482 4.373 -13.241 1.00 67.94 183 HIS A C 1
ATOM 1509 O O . HIS A 1 183 ? 10.176 3.736 -12.236 1.00 67.94 183 HIS A O 1
ATOM 1515 N N . ILE A 1 184 ? 10.196 5.670 -13.373 1.00 69.44 184 ILE A N 1
ATOM 1516 C CA . ILE A 1 184 ? 9.527 6.477 -12.348 1.00 69.44 184 ILE A CA 1
ATOM 1517 C C . ILE A 1 184 ? 8.048 6.099 -12.258 1.00 69.44 184 ILE A C 1
ATOM 1519 O O . ILE A 1 184 ? 7.570 5.817 -11.166 1.00 69.44 184 ILE A O 1
ATOM 1523 N N . LEU A 1 185 ? 7.339 6.026 -13.391 1.00 72.69 185 LEU A N 1
ATOM 1524 C CA . LEU A 1 185 ? 5.911 5.681 -13.411 1.00 72.69 185 LEU A CA 1
ATOM 1525 C C . LEU A 1 185 ? 5.669 4.259 -12.897 1.00 72.69 185 LEU A C 1
ATOM 1527 O O . LEU A 1 185 ? 4.832 4.039 -12.025 1.00 72.69 185 LEU A O 1
ATOM 1531 N N . ILE A 1 186 ? 6.423 3.290 -13.422 1.00 76.06 186 ILE A N 1
ATOM 1532 C CA . ILE A 1 186 ? 6.295 1.881 -13.030 1.00 76.06 186 ILE A CA 1
ATOM 1533 C C . ILE A 1 186 ? 6.683 1.707 -11.558 1.00 76.06 186 ILE A C 1
ATOM 1535 O O . ILE A 1 186 ? 5.999 0.990 -10.831 1.00 76.06 186 ILE A O 1
ATOM 1539 N N . GLY A 1 187 ? 7.733 2.397 -11.098 1.00 75.06 187 GLY A N 1
ATOM 1540 C CA . GLY A 1 187 ? 8.140 2.394 -9.695 1.00 75.06 187 GLY A CA 1
ATOM 1541 C C . GLY A 1 187 ? 7.073 2.971 -8.761 1.00 75.06 187 GLY A C 1
ATOM 1542 O O . GLY A 1 187 ? 6.813 2.392 -7.708 1.00 75.06 187 GLY A O 1
ATOM 1543 N N . GLN A 1 188 ? 6.409 4.061 -9.156 1.00 75.81 188 GLN A N 1
ATOM 1544 C CA . GLN A 1 188 ? 5.310 4.654 -8.390 1.00 75.81 188 GLN A CA 1
ATOM 1545 C C . GLN A 1 188 ? 4.088 3.738 -8.323 1.00 75.81 188 GLN A C 1
ATOM 1547 O O . GLN A 1 188 ? 3.559 3.518 -7.237 1.00 75.81 188 GLN A O 1
ATOM 1552 N N . LEU A 1 189 ? 3.670 3.151 -9.447 1.00 79.56 189 LEU A N 1
ATOM 1553 C CA . LEU A 1 189 ? 2.563 2.190 -9.470 1.00 79.56 189 LEU A CA 1
ATOM 1554 C C . LEU A 1 189 ? 2.872 0.964 -8.605 1.00 79.56 189 LEU A C 1
ATOM 1556 O O . LEU A 1 189 ? 2.025 0.506 -7.841 1.00 79.56 189 LEU A O 1
ATOM 1560 N N . TYR A 1 190 ? 4.100 0.455 -8.674 1.00 81.69 190 TYR A N 1
ATOM 1561 C CA . TYR A 1 190 ? 4.520 -0.677 -7.857 1.00 81.69 190 TYR A CA 1
ATOM 1562 C C . TYR A 1 190 ? 4.525 -0.342 -6.360 1.00 81.69 190 TYR A C 1
ATOM 1564 O O . TYR A 1 190 ? 4.026 -1.124 -5.553 1.00 81.69 190 TYR A O 1
ATOM 1572 N N . TYR A 1 191 ? 5.011 0.848 -5.992 1.00 82.56 191 TYR A N 1
ATOM 1573 C CA . TYR A 1 191 ? 4.923 1.359 -4.624 1.00 82.56 191 TYR A CA 1
ATOM 1574 C C . TYR A 1 191 ? 3.470 1.452 -4.142 1.00 82.56 191 TYR A C 1
ATOM 1576 O O . TYR A 1 191 ? 3.170 0.972 -3.052 1.00 82.56 191 TYR A O 1
ATOM 1584 N N . LEU A 1 192 ? 2.572 2.026 -4.947 1.00 82.00 192 LEU A N 1
ATOM 1585 C CA . LEU A 1 192 ? 1.166 2.208 -4.578 1.00 82.00 192 LEU A CA 1
ATOM 1586 C C . LEU A 1 192 ? 0.464 0.876 -4.321 1.00 82.00 192 LEU A C 1
ATOM 1588 O O . LEU A 1 192 ? -0.264 0.753 -3.341 1.00 82.00 192 LEU A O 1
ATOM 1592 N N . ASN A 1 193 ? 0.725 -0.138 -5.149 1.00 84.81 193 ASN A N 1
ATOM 1593 C CA . ASN A 1 193 ? 0.174 -1.477 -4.938 1.00 84.81 193 ASN A CA 1
ATOM 1594 C C . ASN A 1 193 ? 0.716 -2.126 -3.658 1.00 84.81 193 ASN A C 1
ATOM 1596 O O . ASN A 1 193 ? -0.047 -2.727 -2.908 1.00 84.81 193 ASN A O 1
ATOM 1600 N N . PHE A 1 194 ? 2.007 -1.963 -3.357 1.00 84.06 194 PHE A N 1
ATOM 1601 C CA . PHE A 1 194 ? 2.570 -2.437 -2.092 1.00 84.06 194 PHE A CA 1
ATOM 1602 C C . PHE A 1 194 ? 2.027 -1.697 -0.871 1.00 84.06 194 PHE A C 1
ATOM 1604 O O . PHE A 1 194 ? 1.839 -2.299 0.181 1.00 84.06 194 PHE A O 1
ATOM 1611 N N . TYR A 1 195 ? 1.792 -0.395 -0.994 1.00 82.50 195 TYR A N 1
ATOM 1612 C CA . TYR A 1 195 ? 1.245 0.410 0.087 1.00 82.50 195 TYR A CA 1
ATOM 1613 C C . TYR A 1 195 ? -0.227 0.070 0.349 1.00 82.50 195 TYR A C 1
ATOM 1615 O O . TYR A 1 195 ? -0.627 -0.107 1.499 1.00 82.50 195 TYR A O 1
ATOM 1623 N N . ALA A 1 196 ? -1.010 -0.133 -0.713 1.00 82.25 196 ALA A N 1
ATOM 1624 C CA . ALA A 1 196 ? -2.367 -0.661 -0.621 1.00 82.25 196 ALA A CA 1
ATOM 1625 C C . ALA A 1 196 ? -2.391 -2.080 -0.032 1.00 82.25 196 ALA A C 1
ATOM 1627 O O . ALA A 1 196 ? -3.244 -2.378 0.798 1.00 82.25 196 ALA A O 1
ATOM 1628 N N . LEU A 1 197 ? -1.433 -2.941 -0.396 1.00 85.75 197 LEU A N 1
ATOM 1629 C CA . LEU A 1 197 ? -1.277 -4.270 0.199 1.00 85.75 197 LEU A CA 1
ATOM 1630 C C . LEU A 1 197 ? -0.954 -4.193 1.698 1.00 85.75 197 LEU A C 1
ATOM 1632 O O . LEU A 1 197 ? -1.572 -4.903 2.486 1.00 85.75 197 LEU A O 1
ATOM 1636 N N . TYR A 1 198 ? -0.030 -3.314 2.095 1.00 85.19 198 TYR A N 1
ATOM 1637 C CA . TYR A 1 198 ? 0.291 -3.069 3.500 1.00 85.19 198 TYR A CA 1
ATOM 1638 C C . TYR A 1 198 ? -0.954 -2.648 4.285 1.00 85.19 198 TYR A C 1
ATOM 1640 O O . TYR A 1 198 ? -1.257 -3.246 5.314 1.00 85.19 198 TYR A O 1
ATOM 1648 N N . MET A 1 199 ? -1.721 -1.681 3.777 1.00 82.50 199 MET A N 1
ATOM 1649 C CA . MET A 1 199 ? -2.973 -1.277 4.419 1.00 82.50 199 MET A CA 1
ATOM 1650 C C . MET A 1 199 ? -4.018 -2.397 4.417 1.00 82.50 199 MET A C 1
ATOM 1652 O O . MET A 1 199 ? -4.706 -2.576 5.418 1.00 82.50 199 MET A O 1
ATOM 1656 N N . GLY A 1 200 ? -4.090 -3.204 3.357 1.00 83.44 200 GLY A N 1
ATOM 1657 C CA . GLY A 1 200 ? -4.914 -4.413 3.316 1.00 83.44 200 GLY A CA 1
ATOM 1658 C C . GLY A 1 200 ? -4.569 -5.391 4.440 1.00 83.44 200 GLY A C 1
ATOM 1659 O O . GLY A 1 200 ? -5.471 -5.893 5.109 1.00 83.44 200 GLY A O 1
ATOM 1660 N N . TYR A 1 201 ? -3.281 -5.596 4.730 1.00 86.12 201 TYR A N 1
ATOM 1661 C CA . TYR A 1 201 ? -2.847 -6.394 5.877 1.00 86.12 201 TYR A CA 1
ATOM 1662 C C . TYR A 1 201 ? -3.226 -5.776 7.216 1.00 86.12 201 TYR A C 1
ATOM 1664 O O . TYR A 1 201 ? -3.728 -6.497 8.077 1.00 86.12 201 TYR A O 1
ATOM 1672 N N . VAL A 1 202 ? -3.041 -4.465 7.387 1.00 83.62 202 VAL A N 1
ATOM 1673 C CA . VAL A 1 202 ? -3.381 -3.778 8.643 1.00 83.62 202 VAL A CA 1
ATOM 1674 C C . VAL A 1 202 ? -4.863 -3.953 8.945 1.00 83.62 202 VAL A C 1
ATOM 1676 O O . VAL A 1 202 ? -5.220 -4.357 10.046 1.00 83.62 202 VAL A O 1
ATOM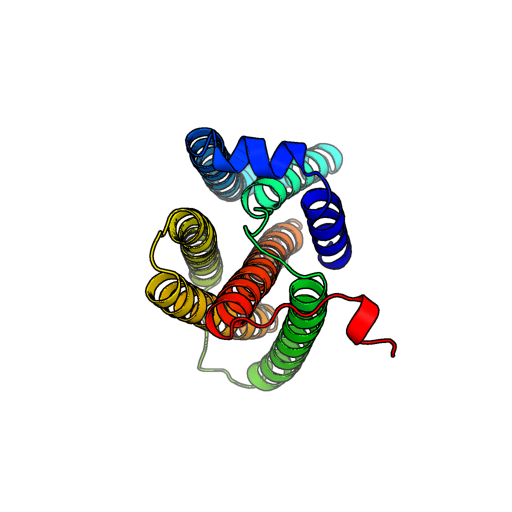 1679 N N . TRP A 1 203 ? -5.718 -3.728 7.950 1.00 82.44 203 TRP A N 1
ATOM 1680 C CA . TRP A 1 203 ? -7.160 -3.895 8.092 1.00 82.44 203 TRP A CA 1
ATOM 1681 C C . TRP A 1 203 ? -7.557 -5.358 8.297 1.00 82.44 203 TRP A C 1
ATOM 1683 O O . TRP A 1 203 ? -8.279 -5.661 9.236 1.00 82.44 203 TRP A O 1
ATOM 1693 N N . THR A 1 204 ? -7.027 -6.289 7.498 1.00 84.81 204 THR A N 1
ATOM 1694 C CA . THR A 1 204 ? -7.358 -7.720 7.633 1.00 84.81 204 THR A CA 1
ATOM 1695 C C . THR A 1 204 ? -6.944 -8.273 8.999 1.00 84.81 204 THR A C 1
ATOM 1697 O O . THR A 1 204 ? -7.689 -9.034 9.610 1.00 84.81 204 THR A O 1
ATOM 1700 N N . THR A 1 205 ? -5.763 -7.892 9.496 1.00 84.12 205 THR A N 1
ATOM 1701 C CA . THR A 1 205 ? -5.275 -8.324 10.814 1.00 84.12 205 THR A CA 1
ATOM 1702 C C . THR A 1 205 ? -6.031 -7.649 11.953 1.00 84.12 205 THR A C 1
ATOM 1704 O O . THR A 1 205 ? -6.320 -8.315 12.940 1.00 84.12 205 THR A O 1
ATOM 1707 N N . ALA A 1 206 ? -6.412 -6.376 11.814 1.00 81.25 206 ALA A N 1
ATOM 1708 C CA . ALA A 1 206 ? -7.272 -5.692 12.778 1.00 81.25 206 ALA A CA 1
ATOM 1709 C C . ALA A 1 206 ? -8.644 -6.378 12.897 1.00 81.25 206 ALA A C 1
ATOM 1711 O O . ALA A 1 206 ? -9.016 -6.786 13.996 1.00 81.25 206 ALA A O 1
ATOM 1712 N N . SER A 1 207 ? -9.342 -6.616 11.778 1.00 80.56 207 SER A N 1
ATOM 1713 C CA . SER A 1 207 ? -10.639 -7.308 11.794 1.00 80.56 207 SER A CA 1
ATOM 1714 C C . SER A 1 207 ? -10.509 -8.752 12.303 1.00 80.56 207 SER A C 1
ATOM 1716 O O . SER A 1 207 ? -11.409 -9.252 12.970 1.00 80.56 207 SER A O 1
ATOM 1718 N N . TRP A 1 208 ? -9.383 -9.429 12.040 1.00 82.75 208 TRP A N 1
ATOM 1719 C CA . TRP A 1 208 ? -9.100 -10.757 12.599 1.00 82.75 208 TRP A CA 1
ATOM 1720 C C . TRP A 1 208 ? -8.970 -10.734 14.126 1.00 82.75 208 TRP A C 1
ATOM 1722 O O . TRP A 1 208 ? -9.593 -11.550 14.802 1.00 82.75 208 TRP A O 1
ATOM 1732 N N . PHE A 1 209 ? -8.196 -9.794 14.678 1.00 81.00 209 PHE A N 1
ATOM 1733 C CA . PHE A 1 209 ? -8.061 -9.648 16.129 1.00 81.00 209 PHE A CA 1
ATOM 1734 C C . PHE A 1 209 ? -9.389 -9.303 16.801 1.00 81.00 209 PHE A C 1
ATOM 1736 O O . PHE A 1 209 ? -9.663 -9.813 17.885 1.00 81.00 209 PHE A O 1
ATOM 1743 N N . GLU A 1 210 ? -10.229 -8.506 16.141 1.00 77.44 210 GLU A N 1
ATOM 1744 C CA . GLU A 1 210 ? -11.568 -8.174 16.627 1.00 77.44 210 GLU A CA 1
ATOM 1745 C C . GLU A 1 210 ? -12.508 -9.393 16.627 1.00 77.44 210 GLU A C 1
ATOM 1747 O O . GLU A 1 210 ? -13.240 -9.597 17.590 1.00 77.44 210 GLU A O 1
ATOM 1752 N N . ILE A 1 211 ? -12.439 -10.268 15.613 1.00 79.12 211 ILE A N 1
ATOM 1753 C CA . ILE A 1 211 ? -13.193 -11.540 15.593 1.00 79.12 211 ILE A CA 1
ATOM 1754 C C . ILE A 1 211 ? -12.746 -12.480 16.716 1.00 79.12 211 ILE A C 1
ATOM 1756 O O . ILE A 1 211 ? -13.573 -13.187 17.289 1.00 79.12 211 ILE A O 1
ATOM 1760 N N . MET A 1 212 ? -11.446 -12.513 17.017 1.00 78.44 212 MET A N 1
ATOM 1761 C CA . MET A 1 212 ? -10.896 -13.360 18.078 1.00 78.44 212 MET A CA 1
ATOM 1762 C C . MET A 1 212 ? -11.057 -12.760 19.486 1.00 78.44 212 MET A C 1
ATOM 1764 O O . MET A 1 212 ? -10.588 -13.373 20.442 1.00 78.44 212 MET A O 1
ATOM 1768 N N . ASP A 1 213 ? -11.681 -11.581 19.614 1.00 68.38 213 ASP A N 1
ATOM 1769 C CA . ASP A 1 213 ? -11.795 -10.795 20.855 1.00 68.38 213 ASP A CA 1
ATOM 1770 C C . ASP A 1 213 ? -10.436 -10.591 21.560 1.00 68.38 213 ASP A C 1
ATOM 1772 O O . ASP A 1 213 ? -10.307 -10.544 22.787 1.00 68.38 213 ASP A O 1
ATOM 1776 N N . TRP A 1 214 ? -9.360 -10.520 20.766 1.00 63.62 214 TRP A N 1
ATOM 1777 C CA . TRP A 1 214 ? -8.002 -10.569 21.287 1.00 63.62 214 TRP A CA 1
ATOM 1778 C C . TRP A 1 214 ? -7.489 -9.159 21.562 1.00 63.62 214 TRP A C 1
ATOM 1780 O O . TRP A 1 214 ? -6.957 -8.467 20.692 1.00 63.62 214 TRP A O 1
ATOM 1790 N N . ASN A 1 215 ? -7.645 -8.720 22.807 1.00 57.28 215 ASN A N 1
ATOM 1791 C CA . ASN A 1 215 ? -7.266 -7.379 23.239 1.00 57.28 215 ASN A CA 1
ATOM 1792 C C . ASN A 1 215 ? -5.766 -7.306 23.585 1.00 57.28 215 ASN A C 1
ATOM 1794 O O . ASN A 1 215 ? -5.384 -7.085 24.733 1.00 57.28 215 ASN A O 1
ATOM 1798 N N . VAL A 1 216 ? -4.892 -7.559 22.606 1.00 56.03 216 VAL A N 1
ATOM 1799 C CA . VAL A 1 216 ? -3.445 -7.608 22.857 1.00 56.03 216 VAL A CA 1
ATOM 1800 C C . VAL A 1 216 ? -2.894 -6.185 22.975 1.00 56.03 216 VAL A C 1
ATOM 1802 O O . VAL A 1 216 ? -2.688 -5.480 21.981 1.00 56.03 216 VAL A O 1
ATOM 1805 N N . LYS A 1 217 ? -2.653 -5.740 24.212 1.00 55.38 217 LYS A N 1
ATOM 1806 C CA . LYS A 1 217 ? -1.934 -4.492 24.485 1.00 55.38 217 LYS A CA 1
ATOM 1807 C C . LYS A 1 217 ? -0.435 -4.736 24.327 1.00 55.38 217 LYS A C 1
ATOM 1809 O O . LYS A 1 217 ? 0.087 -5.773 24.716 1.00 55.38 217 LYS A O 1
ATOM 1814 N N . LEU A 1 218 ? 0.280 -3.746 23.792 1.00 49.62 218 LEU A N 1
ATOM 1815 C CA . LEU A 1 218 ? 1.739 -3.788 23.580 1.00 49.62 218 LEU A CA 1
ATOM 1816 C C . LEU A 1 218 ? 2.517 -4.116 24.874 1.00 49.62 218 LEU A C 1
ATOM 1818 O O . LEU A 1 218 ? 3.592 -4.701 24.823 1.00 49.62 218 LEU A O 1
ATOM 1822 N N . THR A 1 219 ? 1.938 -3.789 26.032 1.00 51.81 219 THR A N 1
ATOM 1823 C CA . THR A 1 219 ? 2.462 -4.099 27.370 1.00 51.81 219 THR A CA 1
ATOM 1824 C C . THR A 1 219 ? 2.480 -5.587 27.716 1.00 51.81 219 THR A C 1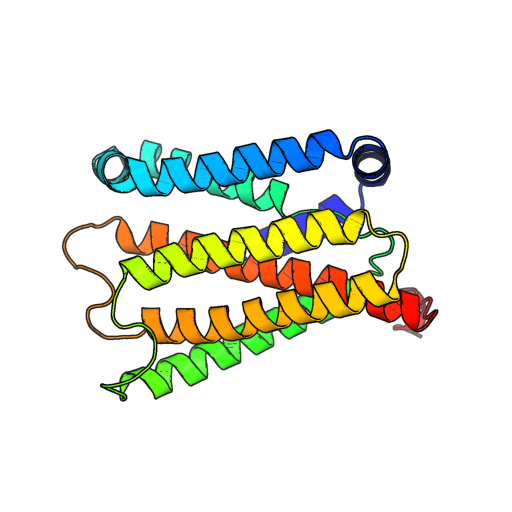
ATOM 1826 O O . THR A 1 219 ? 3.248 -5.975 28.588 1.00 51.81 219 THR A O 1
ATOM 1829 N N . ASP A 1 220 ? 1.667 -6.413 27.055 1.00 54.72 220 ASP A N 1
ATOM 1830 C CA . ASP A 1 220 ? 1.576 -7.852 27.333 1.00 54.72 220 ASP A CA 1
ATOM 1831 C C . ASP A 1 220 ? 2.553 -8.682 26.483 1.00 54.72 220 ASP A C 1
ATOM 1833 O O . ASP A 1 220 ? 2.786 -9.844 26.785 1.00 54.72 220 ASP A O 1
ATOM 1837 N N . LEU A 1 221 ? 3.162 -8.089 25.446 1.00 52.12 221 LEU A N 1
ATOM 1838 C CA . LEU A 1 221 ? 4.185 -8.731 24.601 1.00 52.12 221 LEU A CA 1
ATOM 1839 C C . LEU A 1 221 ? 5.612 -8.629 25.161 1.00 52.12 221 LEU A C 1
ATOM 1841 O O . LEU A 1 221 ? 6.492 -9.354 24.707 1.00 52.12 221 LEU A O 1
ATOM 1845 N N . PHE A 1 222 ? 5.845 -7.706 26.097 1.00 51.34 222 PHE A N 1
ATOM 1846 C CA . PHE A 1 222 ? 7.147 -7.462 26.735 1.00 51.34 222 PHE A CA 1
ATOM 1847 C C . PHE A 1 222 ? 7.174 -7.866 28.222 1.00 51.34 222 PHE A C 1
ATOM 1849 O O . PHE A 1 222 ? 8.083 -7.464 28.948 1.00 51.34 222 PHE A O 1
ATOM 1856 N N . LYS A 1 223 ? 6.180 -8.637 28.674 1.00 42.12 223 LYS A N 1
ATOM 1857 C CA . LYS A 1 223 ? 6.214 -9.380 29.941 1.00 42.12 223 LYS A CA 1
ATOM 1858 C C . LYS A 1 223 ? 6.638 -10.816 29.679 1.00 42.12 223 LYS A C 1
ATOM 1860 O O . LYS A 1 223 ? 7.352 -11.353 30.549 1.00 42.12 223 LYS A O 1
#

Mean predicted aligned error: 9.12 Å